Protein AF-A0A382NY99-F1 (afdb_monomer)

Solvent-accessible surface area (backbone atoms only — not comparable to full-atom values): 19964 Å² total; per-residue (Å²): 134,83,83,79,79,71,53,73,66,56,54,52,51,55,52,49,55,52,48,51,54,51,51,52,54,51,52,53,53,51,33,71,60,19,64,66,51,54,59,54,48,52,49,52,45,58,54,70,71,68,61,55,71,66,63,51,52,52,53,53,59,48,45,68,47,74,66,91,56,63,73,42,35,37,38,34,52,54,68,91,54,55,55,57,63,71,72,46,62,58,86,28,34,32,37,40,24,60,48,69,68,55,48,50,50,26,61,81,70,71,43,48,54,38,43,52,68,51,46,54,50,44,49,48,40,28,73,78,68,67,52,49,68,68,48,50,54,51,43,53,52,50,36,56,62,65,65,63,38,88,59,59,30,41,38,37,24,61,47,58,79,48,50,58,41,37,47,52,52,61,42,26,64,80,44,60,93,32,34,39,37,33,20,35,64,82,60,72,91,66,100,65,99,73,64,81,27,61,89,37,67,26,27,36,25,56,34,68,69,54,45,61,53,44,50,78,76,34,95,59,52,88,38,54,40,74,66,42,67,80,65,92,62,64,78,62,50,99,79,71,86,68,45,34,36,40,38,44,56,61,76,87,57,46,89,65,38,70,63,54,51,51,56,54,47,52,55,51,47,54,52,50,52,52,32,54,78,70,68,50,65,61,33,37,30,71,41,87,88,52,74,85,52,86,78,58,77,82,49,97,34,76,51,82,67,59,66,69,61,71,65,32,48,53,57,36,38,38,37,29,36,76,27,43,65,53,54,52,34,43,77,70,70,26,50,66,48,75,59,82,56,75,74,81,64,75,80,83,126

Nearest PDB structures (foldseek):
  8csd-assembly2_B-2  TM=3.951E-01  e=1.498E-03  Raoultella terrigena
  8csf-assembly1_A-2  TM=3.502E-01  e=1.248E-03  Raoultella terrigena
  3hj3-assembly1_B  TM=2.506E-01  e=1.277E+00  Cryptosporidium hominis
  2oip-assembly3_E-2  TM=2.519E-01  e=1.731E+00  Cryptosporidium hominis
  3dl5-assembly2_A  TM=2.635E-01  e=3.378E+00  Cryptosporidium hominis

Sequence (349 aa):
MKEVHMSEEAIYLKLFNRMLKENKQITELQMKAWPKRRQTWEEVYKLAFKENLIKRLVKYSLSKKNWSNGNKKFFVLGLRYKEILTSLPKAETLLITNSVREVLFCIFRGYNWIYIAHAEAILLKFFFEADTNQLFSLFKRIIRLLNKSNRKKFILSTWDFEALPTLFRWASKLNKEINHTVNLQHGVMIKKDTHEGIVSDFALLYSSSQVNFAKKIFDKPDNLIEFGPPWNIPAVEDKASCEVILVSDGIPGGPGYNEWRLKNLDILIDTSRLLEELKIDYSYRPHSFHILEGEYKNFKRINTQPVKQVLSGNPKVFIGFCSTLLLDAYCCGHTVIQINHEMQKQKKD

Organism: NCBI:txid408172

Mean predicted aligned error: 8.06 Å

Foldseek 3Di:
DDPDDDPPVRVLVVLLVVLLVVLVVVVVQVCVQFVCVVVVLVVVLVVLPPDDPVVVVVLVVLQPDDDDQQQAAEEEEEPPPVLVVVVDDQVNYEYEYADPVVVVVCVVVVHHYHYDYCLQSLSSCCVPPVDCPVVSVVLVVLLCSQPSYQAAHEYEDQACNGRVNSSNLSSCVVPVVRYFYEHEHDFDDDDDPDDGPLSGNAYEDADPVVLVVCCVPHPCSVRYHDDHHSDDAPAADADDAAEEEEEEDADDGGVCRVVVRVVQLVVSLVVQVVCVVVVGHYEYEYDPVCVPPPSCPSHPHHDPDPLSVVLYYHAYEYEGARIRSLVNNVSSPHHYHHDDDVVVVPPPD

Structure (mmCIF, N/CA/C/O backbone):
data_AF-A0A382NY99-F1
#
_entry.id   AF-A0A382NY99-F1
#
loop_
_atom_site.group_PDB
_atom_site.id
_atom_site.type_symbol
_atom_site.label_atom_id
_atom_site.label_alt_id
_atom_site.label_comp_id
_atom_site.label_asym_id
_atom_site.label_entity_id
_atom_site.label_seq_id
_atom_site.pdbx_PDB_ins_code
_atom_site.Cartn_x
_atom_site.Cartn_y
_atom_site.Cartn_z
_atom_site.occupancy
_atom_site.B_iso_or_equiv
_atom_site.auth_seq_id
_atom_site.auth_comp_id
_atom_site.auth_asym_id
_atom_site.auth_atom_id
_atom_site.pdbx_PDB_model_num
ATOM 1 N N . MET A 1 1 ? 4.193 14.801 -45.434 1.00 39.62 1 MET A N 1
ATOM 2 C CA . MET A 1 1 ? 4.825 14.903 -44.098 1.00 39.62 1 MET A CA 1
ATOM 3 C C . MET A 1 1 ? 5.641 13.643 -43.863 1.00 39.62 1 MET A C 1
ATOM 5 O O . MET A 1 1 ? 5.060 12.572 -43.919 1.00 39.62 1 MET A O 1
ATOM 9 N N . LYS A 1 2 ? 6.963 13.742 -43.672 1.00 37.47 2 LYS A N 1
ATOM 10 C CA . LYS A 1 2 ? 7.779 12.593 -43.244 1.00 37.47 2 LYS A CA 1
ATOM 11 C C . LYS A 1 2 ? 7.559 12.388 -41.745 1.00 37.47 2 LYS A C 1
ATOM 13 O O . LYS A 1 2 ? 7.782 13.322 -40.978 1.00 37.47 2 LYS A O 1
ATOM 18 N N . GLU A 1 3 ? 7.112 11.203 -41.339 1.00 43.78 3 GLU A N 1
ATOM 19 C CA . GLU A 1 3 ? 7.118 10.808 -39.931 1.00 43.78 3 GLU A CA 1
ATOM 20 C C . GLU A 1 3 ? 8.568 10.778 -39.441 1.00 43.78 3 GLU A C 1
ATOM 22 O O . GLU A 1 3 ? 9.396 9.999 -39.911 1.00 43.78 3 GLU A O 1
ATOM 27 N N . VAL A 1 4 ? 8.908 11.680 -38.521 1.00 48.84 4 VAL A N 1
ATOM 28 C CA . VAL A 1 4 ? 10.207 11.658 -37.852 1.00 48.84 4 VAL A CA 1
ATOM 29 C C . VAL A 1 4 ? 10.123 10.610 -36.748 1.00 48.84 4 VAL A C 1
ATOM 31 O O . VAL A 1 4 ? 9.612 10.879 -35.659 1.00 48.84 4 VAL A O 1
ATOM 34 N N . HIS A 1 5 ? 10.605 9.399 -37.025 1.00 60.19 5 HIS A N 1
ATOM 35 C CA . HIS A 1 5 ? 10.768 8.378 -35.995 1.00 60.19 5 HIS A CA 1
ATOM 36 C C . HIS A 1 5 ? 11.877 8.808 -35.028 1.00 60.19 5 HIS A C 1
ATOM 38 O O . HIS A 1 5 ? 13.051 8.881 -35.387 1.00 60.19 5 HIS A O 1
ATOM 44 N N . MET A 1 6 ? 11.503 9.121 -33.786 1.00 68.19 6 MET A N 1
ATOM 45 C CA . MET A 1 6 ? 12.473 9.318 -32.709 1.00 68.19 6 MET A CA 1
ATOM 46 C C . MET A 1 6 ? 13.187 7.996 -32.411 1.00 68.19 6 MET A C 1
ATOM 48 O O . MET A 1 6 ? 12.556 6.939 -32.421 1.00 68.19 6 MET A O 1
ATOM 52 N N . SER A 1 7 ? 14.479 8.057 -32.079 1.00 83.38 7 SER A N 1
ATOM 53 C CA . SER A 1 7 ? 15.191 6.884 -31.567 1.00 83.38 7 SER A CA 1
ATOM 54 C C . SER A 1 7 ? 14.552 6.388 -30.263 1.00 83.38 7 SER A C 1
ATOM 56 O O . SER A 1 7 ? 13.968 7.163 -29.499 1.00 83.38 7 SER A O 1
ATOM 58 N N . GLU A 1 8 ? 14.685 5.091 -29.984 1.00 83.50 8 GLU A N 1
ATOM 59 C CA . GLU A 1 8 ? 14.164 4.465 -28.762 1.00 83.50 8 GLU A CA 1
ATOM 60 C C . GLU A 1 8 ? 14.644 5.203 -27.497 1.00 83.50 8 GLU A C 1
ATOM 62 O O . GLU A 1 8 ? 13.861 5.507 -26.595 1.00 83.50 8 GLU A O 1
ATOM 67 N N . GLU A 1 9 ? 15.919 5.598 -27.469 1.00 86.75 9 GLU A N 1
ATOM 68 C CA . GLU A 1 9 ? 16.496 6.343 -26.351 1.00 86.75 9 GLU A CA 1
ATOM 69 C C . GLU A 1 9 ? 15.908 7.757 -26.207 1.00 86.75 9 GLU A C 1
ATOM 71 O O . GLU A 1 9 ? 15.668 8.206 -25.083 1.00 86.75 9 GLU A O 1
ATOM 76 N N . ALA A 1 10 ? 15.575 8.434 -27.312 1.00 89.38 10 ALA A N 1
ATOM 77 C CA . ALA A 1 10 ? 14.904 9.733 -27.272 1.00 89.38 10 ALA A CA 1
ATOM 78 C C . ALA A 1 10 ? 13.467 9.630 -26.728 1.00 89.38 10 ALA A C 1
ATOM 80 O O . ALA A 1 10 ? 13.029 10.496 -25.962 1.00 89.38 10 ALA A O 1
ATOM 81 N N . ILE A 1 11 ? 12.740 8.550 -27.049 1.00 90.19 11 ILE A N 1
ATOM 82 C CA . ILE A 1 11 ? 11.415 8.272 -26.469 1.00 90.19 11 ILE A CA 1
ATOM 83 C C . ILE A 1 11 ? 11.539 8.074 -24.951 1.00 90.19 11 ILE A C 1
ATOM 85 O O . ILE A 1 11 ? 10.768 8.661 -24.181 1.00 90.19 11 ILE A O 1
ATOM 89 N N . TYR A 1 12 ? 12.524 7.286 -24.511 1.00 93.19 12 TYR A N 1
ATOM 90 C CA . TYR A 1 12 ? 12.752 7.011 -23.090 1.00 93.19 12 TYR A CA 1
ATOM 91 C C . TYR A 1 12 ? 13.101 8.279 -22.322 1.00 93.19 12 TYR A C 1
ATOM 93 O O . TYR A 1 12 ? 12.511 8.536 -21.272 1.00 93.19 12 TYR A O 1
ATOM 101 N N . LEU A 1 13 ? 13.990 9.108 -22.869 1.00 93.44 13 LEU A N 1
ATOM 102 C CA . LEU A 1 13 ? 14.378 10.377 -22.264 1.00 93.44 13 LEU A CA 1
ATOM 103 C C . LEU A 1 13 ? 13.194 11.352 -22.170 1.00 93.44 13 LEU A C 1
ATOM 105 O O . LEU A 1 13 ? 12.985 11.981 -21.132 1.00 93.44 13 LEU A O 1
ATOM 109 N N . LYS A 1 14 ? 12.357 11.438 -23.212 1.00 94.12 14 LYS A N 1
ATOM 110 C CA . LYS A 1 14 ? 11.153 12.287 -23.209 1.00 94.12 14 LYS A CA 1
ATOM 111 C C . LYS A 1 14 ? 10.167 11.885 -22.110 1.00 94.12 14 LYS A C 1
ATOM 113 O O . LYS A 1 14 ? 9.630 12.756 -21.423 1.00 94.12 14 LYS A O 1
ATOM 118 N N . LEU A 1 15 ? 9.910 10.586 -21.936 1.00 94.38 15 LEU A N 1
ATOM 119 C CA . LEU A 1 15 ? 9.041 10.091 -20.861 1.00 94.38 15 LEU A CA 1
ATOM 120 C C . LEU A 1 15 ? 9.660 10.313 -19.483 1.00 94.38 15 LEU A C 1
ATOM 122 O O . LEU A 1 15 ? 8.968 10.765 -18.573 1.00 94.38 15 LEU A O 1
ATOM 126 N N . PHE A 1 16 ? 10.958 10.051 -19.354 1.00 94.44 16 PHE A N 1
ATOM 127 C CA . PHE A 1 16 ? 11.699 10.257 -18.120 1.00 94.44 16 PHE A CA 1
ATOM 128 C C . PHE A 1 16 ? 11.641 11.716 -17.649 1.00 94.44 16 PHE A C 1
ATOM 130 O O . PHE A 1 16 ? 11.294 11.981 -16.503 1.00 94.44 16 PHE A O 1
ATOM 137 N N . ASN A 1 17 ? 11.854 12.682 -18.544 1.00 94.06 17 ASN A N 1
ATOM 138 C CA . ASN A 1 17 ? 11.780 14.105 -18.199 1.00 94.06 17 ASN A CA 1
ATOM 139 C C . ASN A 1 17 ? 10.374 14.535 -17.750 1.00 94.06 17 ASN A C 1
ATOM 141 O O . ASN A 1 17 ? 10.229 15.344 -16.832 1.00 94.06 17 ASN A O 1
ATOM 145 N N . ARG A 1 18 ? 9.317 13.973 -18.354 1.00 94.69 18 ARG A N 1
ATOM 146 C CA . ARG A 1 18 ? 7.934 14.221 -17.908 1.00 94.69 18 ARG A CA 1
ATOM 147 C C . ARG A 1 18 ? 7.671 13.638 -16.520 1.00 94.69 18 ARG A C 1
ATOM 149 O O . ARG A 1 18 ? 7.044 14.306 -15.704 1.00 94.69 18 ARG A O 1
ATOM 156 N N . MET A 1 19 ? 8.187 12.440 -16.247 1.00 94.06 19 MET A N 1
ATOM 157 C CA . MET A 1 19 ? 8.131 11.831 -14.919 1.00 94.06 19 MET A CA 1
ATOM 158 C C . MET A 1 19 ? 8.821 12.706 -13.868 1.00 94.06 19 MET A C 1
ATOM 160 O O . MET A 1 19 ? 8.247 12.934 -12.808 1.00 94.06 19 MET A O 1
ATOM 164 N N . LEU A 1 20 ? 10.018 13.231 -14.154 1.00 91.62 20 LEU A N 1
ATOM 165 C CA . LEU A 1 20 ? 10.732 14.116 -13.226 1.00 91.62 20 LEU A CA 1
ATOM 166 C C . LEU A 1 20 ? 9.935 15.386 -12.909 1.00 91.62 20 LEU A C 1
ATOM 168 O O . LEU A 1 20 ? 9.875 15.792 -11.750 1.00 91.62 20 LEU A O 1
ATOM 172 N N . LYS A 1 21 ? 9.290 15.989 -13.918 1.00 91.56 21 LYS A N 1
ATOM 173 C CA . LYS A 1 21 ? 8.428 17.164 -13.723 1.00 91.56 21 LYS A CA 1
ATOM 174 C C . LYS A 1 21 ? 7.246 16.850 -12.802 1.00 91.56 21 LYS A C 1
ATOM 176 O O . LYS A 1 21 ? 6.981 17.623 -11.889 1.00 91.56 21 LYS A O 1
ATOM 181 N N . GLU A 1 22 ? 6.573 15.722 -13.028 1.00 90.44 22 GLU A N 1
ATOM 182 C CA . GLU A 1 22 ? 5.441 15.284 -12.201 1.00 90.44 22 GLU A CA 1
ATOM 183 C C . GLU A 1 22 ? 5.879 15.016 -10.753 1.00 90.44 22 GLU A C 1
ATOM 185 O O . GLU A 1 22 ? 5.292 15.557 -9.819 1.00 90.44 22 GLU A O 1
ATOM 190 N N . ASN A 1 23 ? 6.973 14.265 -10.568 1.00 87.69 23 ASN A N 1
ATOM 191 C CA . ASN A 1 23 ? 7.548 14.003 -9.249 1.00 87.69 23 ASN A CA 1
ATOM 192 C C . ASN A 1 23 ? 7.876 15.300 -8.516 1.00 87.69 23 ASN A C 1
ATOM 194 O O . ASN A 1 23 ? 7.549 15.435 -7.341 1.00 87.69 23 ASN A O 1
ATOM 198 N N . LYS A 1 24 ? 8.497 16.269 -9.201 1.00 86.50 24 LYS A N 1
ATOM 199 C CA . LYS A 1 24 ? 8.838 17.558 -8.597 1.00 86.50 24 LYS A CA 1
ATOM 200 C C . LYS A 1 24 ? 7.599 18.283 -8.072 1.00 86.50 24 LYS A C 1
ATOM 202 O O . LYS A 1 24 ? 7.590 18.696 -6.918 1.00 86.50 24 LYS A O 1
ATOM 207 N N . GLN A 1 25 ? 6.547 18.362 -8.885 1.00 87.50 25 GLN A N 1
ATOM 208 C CA . GLN A 1 25 ? 5.285 19.002 -8.507 1.00 87.50 25 GLN A CA 1
ATOM 209 C C . GLN A 1 25 ? 4.621 18.311 -7.309 1.00 87.50 25 GLN A C 1
ATOM 211 O O . GLN A 1 25 ? 4.213 18.977 -6.361 1.00 87.50 25 GLN A O 1
ATOM 216 N N . ILE A 1 26 ? 4.546 16.977 -7.320 1.00 83.19 26 ILE A N 1
ATOM 217 C CA . ILE A 1 26 ? 3.938 16.206 -6.226 1.00 83.19 26 ILE A CA 1
ATOM 218 C C . ILE A 1 26 ? 4.736 16.372 -4.932 1.00 83.19 26 ILE A C 1
ATOM 220 O O . ILE A 1 26 ? 4.151 16.627 -3.880 1.00 83.19 26 ILE A O 1
ATOM 224 N N . THR A 1 27 ? 6.063 16.272 -4.997 1.00 80.06 27 THR A N 1
ATOM 225 C CA . THR A 1 27 ? 6.932 16.470 -3.833 1.00 80.06 27 THR A CA 1
ATOM 226 C C . THR A 1 27 ? 6.770 17.870 -3.246 1.00 80.06 27 THR A C 1
ATOM 228 O O . THR A 1 27 ? 6.647 18.010 -2.032 1.00 80.06 27 THR A O 1
ATOM 231 N N . GLU A 1 28 ? 6.714 18.910 -4.081 1.00 82.94 28 GLU A N 1
ATOM 232 C CA . GLU A 1 28 ? 6.488 20.287 -3.626 1.00 82.94 28 GLU A CA 1
ATOM 233 C C . GLU A 1 28 ? 5.129 20.443 -2.925 1.00 82.94 28 GLU A C 1
ATOM 235 O O . GLU A 1 28 ? 5.059 21.054 -1.857 1.00 82.94 28 GLU A O 1
ATOM 240 N N . LEU A 1 29 ? 4.060 19.849 -3.467 1.00 80.56 29 LEU A N 1
ATOM 241 C CA . LEU A 1 29 ? 2.739 19.828 -2.823 1.00 80.56 29 LEU A CA 1
ATOM 242 C C . LEU A 1 29 ? 2.779 19.106 -1.469 1.00 80.56 29 LEU A C 1
ATOM 244 O O . LEU A 1 29 ? 2.261 19.613 -0.474 1.00 80.56 29 LEU A O 1
ATOM 248 N N . GLN A 1 30 ? 3.448 17.954 -1.403 1.00 75.88 30 GLN A N 1
ATOM 249 C CA . GLN A 1 30 ? 3.603 17.194 -0.163 1.00 75.88 30 GLN A CA 1
ATOM 250 C C . GLN A 1 30 ? 4.415 17.955 0.894 1.00 75.88 30 GLN A C 1
ATOM 252 O O . GLN A 1 30 ? 4.079 17.887 2.076 1.00 75.88 30 GLN A O 1
ATOM 257 N N . MET A 1 31 ? 5.459 18.685 0.493 1.00 74.75 31 MET A N 1
ATOM 258 C CA . MET A 1 31 ? 6.254 19.524 1.396 1.00 74.75 31 MET A CA 1
ATOM 259 C C . MET A 1 31 ? 5.464 20.731 1.907 1.00 74.75 31 MET A C 1
ATOM 261 O O . MET A 1 31 ? 5.593 21.080 3.077 1.00 74.75 31 MET A O 1
ATOM 265 N N . LYS A 1 32 ? 4.614 21.342 1.072 1.00 75.06 32 LYS A N 1
ATOM 266 C CA . LYS A 1 32 ? 3.703 22.412 1.512 1.00 75.06 32 LYS A CA 1
ATOM 267 C C . LYS A 1 32 ? 2.688 21.902 2.535 1.00 75.06 32 LYS A C 1
ATOM 269 O O . LYS A 1 32 ? 2.467 22.554 3.551 1.00 75.06 32 LYS A O 1
ATOM 274 N N . ALA A 1 33 ? 2.104 20.729 2.289 1.00 67.94 33 ALA A N 1
ATOM 275 C CA . ALA A 1 33 ? 1.131 20.120 3.194 1.00 67.94 33 ALA A CA 1
ATOM 276 C C . ALA A 1 33 ? 1.759 19.640 4.515 1.00 67.94 33 ALA A C 1
ATOM 278 O O . ALA A 1 33 ? 1.088 19.632 5.546 1.00 67.94 33 ALA A O 1
ATOM 279 N N . TRP A 1 34 ? 3.042 19.259 4.492 1.00 69.75 34 TRP A N 1
ATOM 280 C CA . TRP A 1 34 ? 3.777 18.773 5.657 1.00 69.75 34 TRP A CA 1
ATOM 281 C C . TRP A 1 34 ? 5.204 19.354 5.699 1.00 69.75 34 TRP A C 1
ATOM 283 O O . TRP A 1 34 ? 6.155 18.698 5.274 1.00 69.75 34 TRP A O 1
ATOM 293 N N . PRO A 1 35 ? 5.403 20.561 6.264 1.00 67.56 35 PRO A N 1
ATOM 294 C CA . PRO A 1 35 ? 6.702 21.246 6.238 1.00 67.56 35 PRO A CA 1
ATOM 295 C C . PRO A 1 35 ? 7.854 20.459 6.885 1.00 67.56 35 PRO A C 1
ATOM 297 O O . PRO A 1 35 ? 8.982 20.479 6.393 1.00 67.56 35 PRO A O 1
ATOM 300 N N . LYS A 1 36 ? 7.569 19.690 7.947 1.00 68.38 36 LYS A N 1
ATOM 301 C CA . LYS A 1 36 ? 8.561 18.818 8.610 1.00 68.38 36 LYS A CA 1
ATOM 302 C C . LYS A 1 36 ? 9.035 17.657 7.722 1.00 68.38 36 LYS A C 1
ATOM 304 O O . LYS A 1 36 ? 10.112 17.116 7.957 1.00 68.38 36 LYS A O 1
ATOM 309 N N . ARG A 1 37 ? 8.289 17.310 6.666 1.00 68.31 37 ARG A N 1
ATOM 310 C CA . ARG A 1 37 ? 8.617 16.214 5.741 1.00 68.31 37 ARG A CA 1
ATOM 311 C C . ARG A 1 37 ? 9.965 16.408 5.058 1.00 68.31 37 ARG A C 1
ATOM 313 O O . ARG A 1 37 ? 10.667 15.427 4.842 1.00 68.31 37 ARG A O 1
ATOM 320 N N . ARG A 1 38 ? 10.359 17.652 4.757 1.00 69.88 38 ARG A N 1
ATOM 321 C CA . ARG A 1 38 ? 11.669 17.939 4.152 1.00 69.88 38 ARG A CA 1
ATOM 322 C C . ARG A 1 38 ? 12.822 17.529 5.067 1.00 69.88 38 ARG A C 1
ATOM 324 O O . ARG A 1 38 ? 13.736 16.861 4.602 1.00 69.88 38 ARG A O 1
ATOM 331 N N . GLN A 1 39 ? 12.752 17.876 6.353 1.00 69.69 39 GLN A N 1
ATOM 332 C CA . GLN A 1 39 ? 13.771 17.491 7.336 1.00 69.69 39 GLN A CA 1
ATOM 333 C C . GLN A 1 39 ? 13.854 15.966 7.4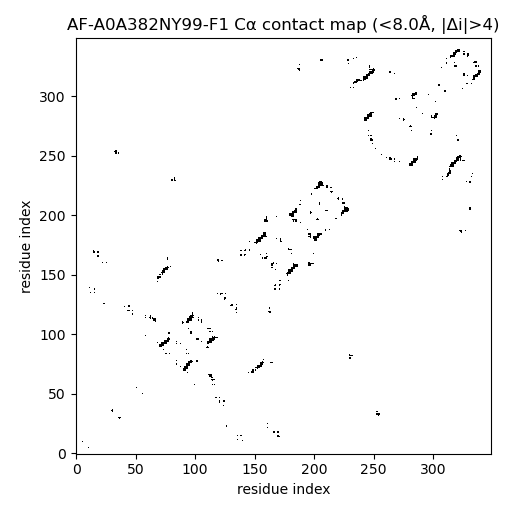56 1.00 69.69 39 GLN A C 1
ATOM 335 O O . GLN A 1 39 ? 14.936 15.398 7.339 1.00 69.69 39 GLN A O 1
ATOM 340 N N . THR A 1 40 ? 12.704 15.291 7.555 1.00 75.12 40 THR A N 1
ATOM 341 C CA . THR A 1 40 ? 12.646 13.823 7.573 1.00 75.12 40 THR A CA 1
ATOM 342 C C . THR A 1 40 ? 13.255 13.209 6.309 1.00 75.12 40 THR A C 1
ATOM 344 O O . THR A 1 40 ? 13.969 12.216 6.383 1.00 75.12 40 THR A O 1
ATOM 347 N N . TRP A 1 41 ? 13.013 13.792 5.134 1.00 75.94 41 TRP A N 1
ATOM 348 C CA . TRP A 1 41 ? 13.581 13.305 3.875 1.00 75.94 41 TRP A CA 1
ATOM 349 C C . TRP A 1 41 ? 15.086 13.535 3.775 1.00 75.94 41 TRP A C 1
ATOM 351 O O . TRP A 1 41 ? 15.791 12.658 3.287 1.00 75.94 41 TRP A O 1
ATOM 361 N N . GLU A 1 42 ? 15.593 14.667 4.260 1.00 78.00 42 GLU A N 1
ATOM 362 C CA . GLU A 1 42 ? 17.033 14.928 4.344 1.00 78.00 42 GLU A CA 1
ATOM 363 C C . GLU A 1 42 ? 17.723 13.954 5.311 1.00 78.00 42 GLU A C 1
ATOM 365 O O . GLU A 1 42 ? 18.818 13.468 5.026 1.00 78.00 42 GLU A O 1
ATOM 370 N N . GLU A 1 43 ? 17.087 13.613 6.433 1.00 78.19 43 GLU A N 1
ATOM 371 C CA . GLU A 1 43 ? 17.576 12.589 7.362 1.00 78.19 43 GLU A CA 1
ATOM 372 C C . GLU A 1 43 ? 17.577 11.198 6.726 1.00 78.19 43 GLU A C 1
ATOM 374 O O . GLU A 1 43 ? 18.601 10.512 6.749 1.00 78.19 43 GLU A O 1
ATOM 379 N N . VAL A 1 44 ? 16.465 10.799 6.098 1.00 76.88 44 VAL A N 1
ATOM 380 C CA . VAL A 1 44 ? 16.354 9.531 5.362 1.00 76.88 44 VAL A CA 1
ATOM 381 C C . VAL A 1 44 ? 17.401 9.461 4.253 1.00 76.88 44 VAL A C 1
ATOM 383 O O . VAL A 1 44 ? 18.061 8.432 4.109 1.00 76.88 44 VAL A O 1
ATOM 386 N N . TYR A 1 45 ? 17.609 10.553 3.515 1.00 78.88 45 TYR A N 1
ATOM 387 C CA . TYR A 1 45 ? 18.648 10.676 2.497 1.00 78.88 45 TYR A CA 1
ATOM 388 C C . TYR A 1 45 ? 20.036 10.448 3.103 1.00 78.88 45 TYR A C 1
ATOM 390 O O . TYR A 1 45 ? 20.738 9.520 2.706 1.00 78.88 45 TYR A O 1
ATOM 398 N N . LYS A 1 46 ? 20.408 11.210 4.140 1.00 79.69 46 LYS A N 1
ATOM 399 C CA . LYS A 1 46 ? 21.704 11.069 4.828 1.00 79.69 46 LYS A CA 1
ATOM 400 C C . LYS A 1 46 ? 21.923 9.651 5.362 1.00 79.69 46 LYS A C 1
ATOM 402 O O . LYS A 1 46 ? 23.037 9.137 5.291 1.00 79.69 46 LYS A O 1
ATOM 407 N N . LEU A 1 47 ? 20.883 9.006 5.888 1.00 76.69 47 LEU A N 1
ATOM 408 C CA . LEU A 1 47 ? 20.952 7.638 6.406 1.00 76.69 47 LEU A CA 1
ATOM 409 C C . LEU A 1 47 ? 21.073 6.591 5.293 1.00 76.69 47 LEU A C 1
ATOM 411 O O . LEU A 1 47 ? 21.833 5.636 5.448 1.00 76.69 47 LEU A O 1
ATOM 415 N N . ALA A 1 48 ? 20.387 6.778 4.163 1.00 71.62 48 ALA A N 1
ATOM 416 C CA . ALA A 1 48 ? 20.386 5.832 3.048 1.00 71.62 48 ALA A CA 1
ATOM 417 C C . ALA A 1 48 ? 21.779 5.623 2.431 1.00 71.62 48 ALA A C 1
ATOM 419 O O . ALA A 1 48 ? 22.055 4.544 1.906 1.00 71.62 48 ALA A O 1
ATOM 420 N N . PHE A 1 49 ? 22.671 6.616 2.527 1.00 70.44 49 PHE A N 1
ATOM 421 C CA . PHE A 1 49 ? 24.044 6.523 2.015 1.00 70.44 49 PHE A CA 1
ATOM 422 C C . PHE A 1 49 ? 25.092 6.194 3.093 1.00 70.44 49 PHE A C 1
ATOM 424 O O . PHE A 1 49 ? 26.213 5.808 2.747 1.00 70.44 49 PHE A O 1
ATOM 431 N N . LYS A 1 50 ? 24.729 6.207 4.386 1.00 73.56 50 LYS A N 1
ATOM 432 C CA . LYS A 1 50 ? 25.583 5.803 5.527 1.00 73.56 50 LYS A CA 1
ATOM 433 C C . LYS A 1 50 ? 25.664 4.280 5.741 1.00 73.56 50 LYS A C 1
ATOM 435 O O . LYS A 1 50 ? 25.879 3.796 6.850 1.00 73.56 50 LYS A O 1
ATOM 440 N N . GLU A 1 51 ? 25.488 3.488 4.688 1.00 70.69 51 GLU A N 1
ATOM 441 C CA . GLU A 1 51 ? 25.524 2.028 4.794 1.00 70.69 51 GLU A CA 1
ATOM 442 C C . GLU A 1 51 ? 26.944 1.471 4.851 1.00 70.69 51 GLU A C 1
ATOM 444 O O . GLU A 1 51 ? 27.798 1.839 4.043 1.00 70.69 51 GLU A O 1
ATOM 449 N N . ASN A 1 52 ? 27.169 0.520 5.762 1.00 78.69 52 ASN A N 1
ATOM 450 C CA . ASN A 1 52 ? 28.417 -0.233 5.815 1.00 78.69 52 ASN A CA 1
ATOM 451 C C . ASN A 1 52 ? 28.606 -1.109 4.560 1.00 78.69 52 ASN A C 1
ATOM 453 O O . ASN A 1 52 ? 27.654 -1.447 3.847 1.00 78.69 52 ASN A O 1
ATOM 457 N N . LEU A 1 53 ? 29.859 -1.491 4.298 1.00 79.12 53 LEU A N 1
ATOM 458 C CA . LEU A 1 53 ? 30.249 -2.246 3.106 1.00 79.12 53 LEU A CA 1
ATOM 459 C C . LEU A 1 53 ? 29.451 -3.552 2.945 1.00 79.12 53 LEU A C 1
ATOM 461 O O . LEU A 1 53 ? 29.008 -3.869 1.844 1.00 79.12 53 LEU A O 1
ATOM 465 N N . ILE A 1 54 ? 29.200 -4.267 4.046 1.00 82.12 54 ILE A N 1
ATOM 466 C CA . ILE A 1 54 ? 28.471 -5.544 4.047 1.00 82.12 54 ILE A CA 1
ATOM 467 C C . ILE A 1 54 ? 27.043 -5.358 3.523 1.00 82.12 54 ILE A C 1
ATOM 469 O O . ILE A 1 54 ? 26.621 -6.076 2.616 1.00 82.12 54 ILE A O 1
ATOM 473 N N . LYS A 1 55 ? 26.300 -4.366 4.033 1.00 80.94 55 LYS A N 1
ATOM 474 C CA . LYS A 1 55 ? 24.933 -4.078 3.568 1.00 80.94 55 LYS A CA 1
ATOM 475 C C . LYS A 1 55 ? 24.913 -3.737 2.078 1.00 80.94 55 LYS A C 1
ATOM 477 O O . LYS A 1 55 ? 24.068 -4.262 1.352 1.00 80.94 55 LYS A O 1
ATOM 482 N N . ARG A 1 56 ? 25.873 -2.935 1.605 1.00 79.38 56 ARG A N 1
ATOM 483 C CA . ARG A 1 56 ? 26.008 -2.594 0.178 1.00 79.38 56 ARG A CA 1
ATOM 484 C C . ARG A 1 56 ? 26.266 -3.834 -0.683 1.00 79.38 56 ARG A C 1
ATOM 486 O O . ARG A 1 56 ? 25.594 -4.013 -1.697 1.00 79.38 56 ARG A O 1
ATOM 493 N N . LEU A 1 57 ? 27.174 -4.716 -0.262 1.00 83.31 57 LEU A N 1
ATOM 494 C CA . LEU A 1 57 ? 27.497 -5.956 -0.977 1.00 83.31 57 LEU A CA 1
ATOM 495 C C . LEU A 1 57 ? 26.307 -6.918 -1.048 1.00 83.31 57 LEU A C 1
ATOM 497 O O . LEU A 1 57 ? 26.033 -7.472 -2.116 1.00 83.31 57 LEU A O 1
ATOM 501 N N . VAL A 1 58 ? 25.558 -7.076 0.049 1.00 86.00 58 VAL A N 1
ATOM 502 C CA . VAL A 1 58 ? 24.328 -7.885 0.067 1.00 86.00 58 VAL A CA 1
ATOM 503 C C . VAL A 1 58 ? 23.331 -7.326 -0.942 1.00 86.00 58 VAL A C 1
ATOM 505 O O . VAL A 1 58 ? 22.875 -8.046 -1.828 1.00 86.00 58 VAL A O 1
ATOM 508 N N . LYS A 1 59 ? 23.036 -6.026 -0.874 1.00 83.50 59 LYS A N 1
ATOM 509 C CA . LYS A 1 59 ? 22.077 -5.376 -1.777 1.00 83.50 59 LYS A CA 1
ATOM 510 C C . LYS A 1 59 ? 22.482 -5.480 -3.241 1.00 83.50 59 LYS A C 1
ATOM 512 O O . LYS A 1 59 ? 21.644 -5.795 -4.085 1.00 83.50 59 LYS A O 1
ATOM 517 N N . TYR A 1 60 ? 23.760 -5.265 -3.534 1.00 82.94 60 TYR A N 1
ATOM 518 C CA . TYR A 1 60 ? 24.309 -5.427 -4.873 1.00 82.94 60 TYR A CA 1
ATOM 519 C C . TYR A 1 60 ? 24.126 -6.862 -5.381 1.00 82.94 60 TYR A C 1
ATOM 521 O O . TYR A 1 60 ? 23.600 -7.062 -6.476 1.00 82.94 60 TYR A O 1
ATOM 529 N N . SER A 1 61 ? 24.454 -7.860 -4.560 1.00 85.31 61 SER A N 1
ATOM 530 C CA . SER A 1 61 ? 24.303 -9.279 -4.907 1.00 85.31 61 SER A CA 1
ATOM 531 C C . SER A 1 61 ? 22.844 -9.651 -5.177 1.00 85.31 61 SER A C 1
ATOM 533 O O . SER A 1 61 ? 22.542 -10.276 -6.193 1.00 85.31 61 SER A O 1
ATOM 535 N N . LEU A 1 62 ? 21.915 -9.193 -4.331 1.00 87.38 62 LEU A N 1
ATOM 536 C CA . LEU A 1 62 ? 20.480 -9.402 -4.539 1.00 87.38 62 LEU A CA 1
ATOM 537 C C . LEU A 1 62 ? 19.991 -8.737 -5.834 1.00 87.38 62 LEU A C 1
ATOM 539 O O . LEU A 1 62 ? 19.195 -9.323 -6.563 1.00 87.38 62 LEU A O 1
ATOM 543 N N . SER A 1 63 ? 20.500 -7.545 -6.164 1.00 82.38 63 SER A N 1
ATOM 544 C CA . SER A 1 63 ? 20.089 -6.794 -7.359 1.00 82.38 63 SER A CA 1
ATOM 545 C C . SER A 1 63 ? 20.484 -7.459 -8.684 1.00 82.38 63 SER A C 1
ATOM 547 O O . SER A 1 63 ? 19.855 -7.178 -9.710 1.00 82.38 63 SER A O 1
ATOM 549 N N . LYS A 1 64 ? 21.490 -8.350 -8.661 1.00 83.88 64 LYS A N 1
ATOM 550 C CA . LYS A 1 64 ? 21.928 -9.140 -9.822 1.00 83.88 64 LYS A CA 1
ATOM 551 C C . LYS A 1 64 ? 20.980 -10.283 -10.158 1.00 83.88 64 LYS A C 1
ATOM 553 O O . LYS A 1 64 ? 20.972 -10.740 -11.301 1.00 83.88 64 LYS A O 1
ATOM 558 N N . LYS A 1 65 ? 20.181 -10.752 -9.194 1.00 82.19 65 LYS A N 1
ATOM 559 C CA . LYS A 1 65 ? 19.227 -11.827 -9.453 1.00 82.19 65 LYS A CA 1
ATOM 560 C C . LYS A 1 65 ? 18.139 -11.317 -10.396 1.00 82.19 65 LYS A C 1
ATOM 562 O O . LYS A 1 65 ? 17.366 -10.427 -10.053 1.00 82.19 65 LYS A O 1
ATOM 567 N N . ASN A 1 66 ? 18.074 -11.908 -11.583 1.00 74.69 66 ASN A N 1
ATOM 568 C CA . ASN A 1 66 ? 17.027 -11.654 -12.560 1.00 74.69 66 ASN A CA 1
ATOM 569 C C . ASN A 1 66 ? 16.312 -12.971 -12.844 1.00 74.69 66 ASN A C 1
ATOM 571 O O . ASN A 1 66 ? 16.926 -13.930 -13.304 1.00 74.69 66 ASN A O 1
ATOM 575 N N . TRP A 1 67 ? 15.011 -13.013 -12.587 1.00 76.56 67 TRP A N 1
ATOM 576 C CA . TRP A 1 67 ? 14.187 -14.143 -13.001 1.00 76.56 67 TRP A CA 1
ATOM 577 C C . TRP A 1 67 ? 13.710 -13.943 -14.432 1.00 76.56 67 TRP A C 1
ATOM 579 O O . TRP A 1 67 ? 13.506 -12.808 -14.876 1.00 76.56 67 TRP A O 1
ATOM 589 N N . SER A 1 68 ? 13.467 -15.050 -15.134 1.00 76.88 68 SER A N 1
ATOM 590 C CA . SER A 1 68 ? 12.659 -14.989 -16.347 1.00 76.88 68 SER A CA 1
ATOM 591 C C . SER A 1 68 ? 11.284 -14.424 -15.998 1.00 76.88 68 SER A C 1
ATOM 593 O O . SER A 1 68 ? 10.650 -14.834 -15.018 1.00 76.88 68 SER A O 1
ATOM 595 N N . ASN A 1 69 ? 10.840 -13.457 -16.795 1.00 79.25 69 ASN A N 1
ATOM 596 C CA . ASN A 1 69 ? 9.549 -12.810 -16.629 1.00 79.25 69 ASN A CA 1
ATOM 597 C C . ASN A 1 69 ? 8.645 -12.929 -17.867 1.00 79.25 69 ASN A C 1
ATOM 599 O O . ASN A 1 69 ? 7.603 -12.284 -17.905 1.00 79.25 69 ASN A O 1
ATOM 603 N N . GLY A 1 70 ? 9.002 -13.769 -18.848 1.00 79.94 70 GLY A N 1
ATOM 604 C CA . GLY A 1 70 ? 8.236 -13.919 -20.095 1.00 79.94 70 GLY A CA 1
ATOM 605 C C . GLY A 1 70 ? 6.783 -14.363 -19.877 1.00 79.94 70 GLY A C 1
ATOM 606 O O . GLY A 1 70 ? 5.876 -13.894 -20.565 1.00 79.94 70 GLY A O 1
ATOM 607 N N . ASN A 1 71 ? 6.559 -15.187 -18.847 1.00 86.81 71 ASN A N 1
ATOM 608 C CA . ASN A 1 71 ? 5.240 -15.698 -18.460 1.00 86.81 71 ASN A CA 1
ATOM 609 C C . ASN A 1 71 ? 4.578 -14.904 -17.322 1.00 86.81 71 ASN A C 1
ATOM 611 O O . ASN A 1 71 ? 3.537 -15.323 -16.824 1.00 86.81 71 ASN A O 1
ATOM 615 N N . LYS A 1 72 ? 5.176 -13.795 -16.865 1.00 92.81 72 LYS A N 1
ATOM 616 C CA . LYS A 1 72 ? 4.665 -13.052 -15.708 1.00 92.81 72 LYS A CA 1
ATOM 617 C C . LYS A 1 72 ? 3.574 -12.078 -16.131 1.00 92.81 72 LYS A C 1
ATOM 619 O O . LYS A 1 72 ? 3.792 -11.241 -17.005 1.00 92.81 72 LYS A O 1
ATOM 624 N N . LYS A 1 73 ? 2.421 -12.193 -15.479 1.00 95.12 73 LYS A N 1
ATOM 625 C CA . LYS A 1 73 ? 1.236 -11.352 -15.659 1.00 95.12 73 LYS A CA 1
ATOM 626 C C . LYS A 1 73 ? 1.098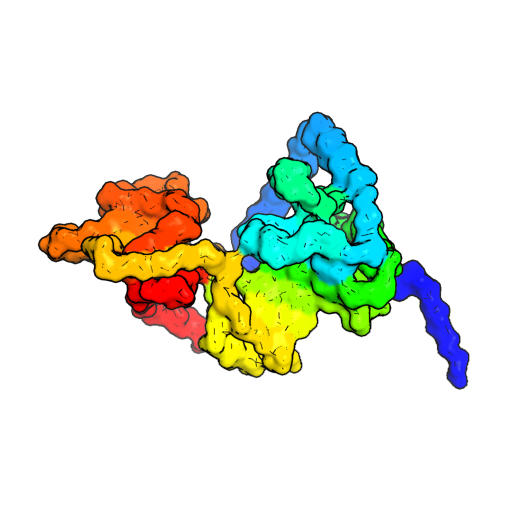 -10.333 -14.532 1.00 95.12 73 LYS A C 1
ATOM 628 O O . LYS A 1 73 ? 0.657 -9.220 -14.785 1.00 95.12 73 LYS A O 1
ATOM 633 N N . PHE A 1 74 ? 1.506 -10.678 -13.313 1.00 95.81 74 PHE A N 1
ATOM 634 C CA . PHE A 1 74 ? 1.335 -9.818 -12.143 1.00 95.81 74 PHE A CA 1
ATOM 635 C C . PHE A 1 74 ? 2.684 -9.332 -11.619 1.00 95.81 74 PHE A C 1
ATOM 637 O O . PHE A 1 74 ? 3.564 -10.132 -11.300 1.00 95.81 74 PHE A O 1
ATOM 644 N N . PHE A 1 75 ? 2.837 -8.017 -11.523 1.00 95.81 75 PHE A N 1
ATOM 645 C CA . PHE A 1 75 ? 4.014 -7.337 -10.996 1.00 95.81 75 PHE A CA 1
ATOM 646 C C . PHE A 1 75 ? 3.592 -6.623 -9.721 1.00 95.81 75 PHE A C 1
ATOM 648 O O . PHE A 1 75 ? 2.983 -5.562 -9.783 1.00 95.81 75 PHE A O 1
ATOM 655 N N . VAL A 1 76 ? 3.873 -7.219 -8.567 1.00 94.94 76 VAL A N 1
ATOM 656 C CA . VAL A 1 76 ? 3.480 -6.649 -7.272 1.00 94.94 76 VAL A CA 1
ATOM 657 C C . VAL A 1 76 ? 4.628 -5.787 -6.757 1.00 94.94 76 VAL A C 1
ATOM 659 O O . VAL A 1 76 ? 5.760 -6.263 -6.683 1.00 94.94 76 VAL A O 1
ATOM 662 N N . LEU A 1 77 ? 4.370 -4.519 -6.446 1.00 93.75 77 LEU A N 1
ATOM 663 C CA . LEU A 1 77 ? 5.377 -3.585 -5.943 1.00 93.75 77 LEU A CA 1
ATOM 664 C C . LEU A 1 77 ? 5.332 -3.559 -4.406 1.00 93.75 77 LEU A C 1
ATOM 666 O O . LEU A 1 77 ? 4.421 -2.979 -3.819 1.00 93.75 77 LEU A O 1
ATOM 670 N N . GLY A 1 78 ? 6.323 -4.186 -3.764 1.00 88.88 78 GLY A N 1
ATOM 671 C CA . GLY A 1 78 ? 6.413 -4.310 -2.303 1.00 88.88 78 GLY A CA 1
ATOM 672 C C . GLY A 1 78 ? 5.420 -5.301 -1.673 1.00 88.88 78 GLY A C 1
ATOM 673 O O . GLY A 1 78 ? 4.586 -5.900 -2.350 1.00 88.88 78 GLY A O 1
ATOM 674 N N . LEU A 1 79 ? 5.521 -5.503 -0.353 1.00 85.19 79 LEU A N 1
ATOM 675 C CA . LEU A 1 79 ? 4.700 -6.454 0.424 1.00 85.19 79 LEU A CA 1
ATOM 676 C C . LEU A 1 79 ? 3.867 -5.809 1.531 1.00 85.19 79 LEU A C 1
ATOM 678 O O . LEU A 1 79 ? 3.708 -6.393 2.605 1.00 85.19 79 LEU A O 1
ATOM 682 N N . ARG A 1 80 ? 3.305 -4.621 1.287 1.00 83.50 80 ARG A N 1
ATOM 683 C CA . ARG A 1 80 ? 2.406 -3.994 2.269 1.00 83.50 80 ARG A CA 1
ATOM 684 C C . ARG A 1 80 ? 1.239 -4.922 2.633 1.00 83.50 80 ARG A C 1
ATOM 686 O O . ARG A 1 80 ? 0.985 -5.142 3.814 1.00 83.50 80 ARG A O 1
ATOM 693 N N . TYR A 1 81 ? 0.606 -5.517 1.622 1.00 80.88 81 TYR A N 1
ATOM 694 C CA . TYR A 1 81 ? -0.460 -6.509 1.772 1.00 80.88 81 TYR A CA 1
ATOM 695 C C . TYR A 1 81 ? -0.014 -7.843 1.180 1.00 80.88 81 TYR A C 1
ATOM 697 O O . TYR A 1 81 ? -0.184 -8.115 -0.010 1.00 80.88 81 TYR A O 1
ATOM 705 N N . LYS A 1 82 ? 0.603 -8.685 2.016 1.00 84.38 82 LYS A N 1
ATOM 706 C CA . LYS A 1 82 ? 1.088 -10.014 1.603 1.00 84.38 82 LYS A CA 1
ATOM 707 C C . LYS A 1 82 ? -0.046 -10.896 1.067 1.00 84.38 82 LYS A C 1
ATOM 709 O O . LYS A 1 82 ? 0.207 -11.719 0.195 1.00 84.38 82 LYS A O 1
ATOM 714 N N . GLU A 1 83 ? -1.265 -10.697 1.563 1.00 81.75 83 GLU A N 1
ATOM 715 C CA . GLU A 1 83 ? -2.484 -11.413 1.193 1.00 81.75 83 GLU A CA 1
ATOM 716 C C . GLU A 1 83 ? -2.767 -11.301 -0.309 1.00 81.75 83 GLU A C 1
ATOM 718 O O . GLU A 1 83 ? -3.119 -12.295 -0.945 1.00 81.75 83 GLU A O 1
ATOM 723 N N . ILE A 1 84 ? -2.507 -10.131 -0.897 1.00 80.31 84 ILE A N 1
ATOM 724 C CA . ILE A 1 84 ? -2.649 -9.887 -2.336 1.00 80.31 84 ILE A CA 1
ATOM 725 C C . ILE A 1 84 ? -1.673 -10.764 -3.108 1.00 80.31 84 ILE A C 1
ATOM 727 O O . ILE A 1 84 ? -2.077 -11.507 -3.998 1.00 80.31 84 ILE A O 1
ATOM 731 N N . LEU A 1 85 ? -0.389 -10.735 -2.729 1.00 83.56 85 LEU A N 1
ATOM 732 C CA . LEU A 1 85 ? 0.622 -11.570 -3.373 1.00 83.56 85 LEU A CA 1
ATOM 733 C C . LEU A 1 85 ? 0.255 -13.055 -3.264 1.00 83.56 85 LEU A C 1
ATOM 735 O O . LEU A 1 85 ? 0.389 -13.788 -4.240 1.00 83.56 85 LEU A O 1
ATOM 739 N N . THR A 1 86 ? -0.203 -13.496 -2.089 1.00 84.50 86 THR A N 1
ATOM 740 C CA . THR A 1 86 ? -0.525 -14.906 -1.846 1.00 84.50 86 THR A CA 1
ATOM 741 C C . THR A 1 86 ? -1.804 -15.388 -2.513 1.00 84.50 86 THR A C 1
ATOM 743 O O . THR A 1 86 ? -1.974 -16.595 -2.642 1.00 84.50 86 THR A O 1
ATOM 746 N N . SER A 1 87 ? -2.670 -14.473 -2.950 1.00 86.81 87 SER A N 1
ATOM 747 C CA . SER A 1 87 ? -3.907 -14.799 -3.669 1.00 86.81 87 SER A CA 1
ATOM 748 C C . SER A 1 87 ? -3.705 -14.893 -5.185 1.00 86.81 87 SER A C 1
ATOM 750 O O . SER A 1 87 ? -4.586 -15.361 -5.899 1.00 86.81 87 SER A O 1
ATOM 752 N N . LEU A 1 88 ? -2.547 -14.462 -5.698 1.00 91.31 88 LEU A N 1
ATOM 753 C CA . LEU A 1 88 ? -2.229 -14.497 -7.125 1.00 91.31 88 LEU A CA 1
ATOM 754 C C . LEU A 1 88 ? -1.476 -15.783 -7.515 1.00 91.31 88 LEU A C 1
ATOM 756 O O . LEU A 1 88 ? -0.672 -16.293 -6.726 1.00 91.31 88 LEU A O 1
ATOM 760 N N . PRO A 1 89 ? -1.626 -16.282 -8.760 1.00 93.38 89 PRO A N 1
ATOM 761 C CA . PRO A 1 89 ? -0.901 -17.459 -9.228 1.00 93.38 89 PRO A CA 1
ATOM 762 C C . PRO A 1 89 ? 0.618 -17.250 -9.178 1.00 93.38 89 PRO A C 1
ATOM 764 O O . PRO A 1 89 ? 1.196 -16.512 -9.974 1.00 93.38 89 PRO A O 1
ATOM 767 N N . LYS A 1 90 ? 1.303 -17.947 -8.267 1.00 92.75 90 LYS A N 1
ATOM 768 C CA . LYS A 1 90 ? 2.759 -17.836 -8.046 1.00 92.75 90 LYS A CA 1
ATOM 769 C C . LYS A 1 90 ? 3.591 -17.946 -9.334 1.00 92.75 90 LYS A C 1
ATOM 771 O O . LYS A 1 90 ? 4.571 -17.218 -9.508 1.00 92.75 90 LYS A O 1
ATOM 776 N N . ALA A 1 91 ? 3.187 -18.822 -10.256 1.00 92.25 91 ALA A N 1
ATOM 777 C CA . ALA A 1 91 ? 3.852 -19.013 -11.544 1.00 92.25 91 ALA A CA 1
ATOM 778 C C . ALA A 1 91 ? 3.795 -17.762 -12.442 1.00 92.25 91 ALA A C 1
ATOM 780 O O . ALA A 1 91 ? 4.760 -17.478 -13.153 1.00 92.25 91 ALA A O 1
ATOM 781 N N . GLU A 1 92 ? 2.736 -16.961 -12.343 1.00 94.50 92 GLU A N 1
ATOM 782 C CA . GLU A 1 92 ? 2.517 -15.742 -13.132 1.00 94.50 92 GLU A CA 1
ATOM 783 C C . GLU A 1 92 ? 2.900 -14.461 -12.385 1.00 94.50 92 GLU A C 1
ATOM 785 O O . GLU A 1 92 ? 2.935 -13.385 -12.983 1.00 94.50 92 GLU A O 1
ATOM 790 N N . THR A 1 93 ? 3.235 -14.565 -11.100 1.00 94.81 93 THR A N 1
ATOM 791 C CA . THR A 1 93 ? 3.530 -13.403 -10.262 1.00 94.81 93 THR A CA 1
ATOM 792 C C . THR A 1 93 ? 5.029 -13.181 -10.086 1.00 94.81 93 THR A C 1
ATOM 794 O O . THR A 1 93 ? 5.822 -14.121 -9.938 1.00 94.81 93 THR A O 1
ATOM 797 N N . LEU A 1 94 ? 5.422 -11.913 -10.144 1.00 94.62 94 LEU A N 1
ATOM 798 C CA . LEU A 1 94 ? 6.759 -11.413 -9.873 1.00 94.62 94 LEU A CA 1
ATOM 799 C C . LEU A 1 94 ? 6.663 -10.313 -8.818 1.00 94.62 94 LEU A C 1
ATOM 801 O O . LEU A 1 94 ? 5.985 -9.308 -9.030 1.00 94.62 94 LEU A O 1
ATOM 805 N N . LEU A 1 95 ? 7.365 -10.483 -7.701 1.00 94.56 95 LEU A N 1
ATOM 806 C CA . LEU A 1 95 ? 7.464 -9.431 -6.697 1.00 94.56 95 LEU A CA 1
ATOM 807 C C . LEU A 1 95 ? 8.624 -8.484 -7.022 1.00 94.56 95 LEU A C 1
ATOM 809 O O . LEU A 1 95 ? 9.759 -8.915 -7.227 1.00 94.56 95 LEU A O 1
ATOM 813 N N . ILE A 1 96 ? 8.363 -7.184 -7.019 1.00 94.06 96 ILE A N 1
ATOM 814 C CA . ILE A 1 96 ? 9.389 -6.148 -7.066 1.00 94.06 96 ILE A CA 1
ATOM 815 C C . ILE A 1 96 ? 9.655 -5.704 -5.631 1.00 94.06 96 ILE A C 1
ATOM 817 O O . ILE A 1 96 ? 8.860 -4.999 -5.018 1.00 94.06 96 ILE A O 1
ATOM 821 N N . THR A 1 97 ? 10.771 -6.182 -5.094 1.00 90.94 97 THR A N 1
ATOM 822 C CA . THR A 1 97 ? 11.177 -5.989 -3.699 1.00 90.94 97 THR A CA 1
ATOM 823 C C . THR A 1 97 ? 12.010 -4.728 -3.525 1.00 90.94 97 THR A C 1
ATOM 825 O O . THR A 1 97 ? 12.878 -4.435 -4.353 1.00 90.94 97 THR A O 1
ATOM 828 N N . ASN A 1 98 ? 11.790 -4.026 -2.417 1.00 86.06 98 ASN A N 1
ATOM 829 C CA . ASN A 1 98 ? 12.561 -2.855 -2.000 1.00 86.06 98 ASN A CA 1
ATOM 830 C C . ASN A 1 98 ? 13.364 -3.095 -0.705 1.00 86.06 98 ASN A C 1
ATOM 832 O O . ASN A 1 98 ? 14.191 -2.261 -0.334 1.00 86.06 98 ASN A O 1
ATOM 836 N N . SER A 1 99 ? 13.178 -4.245 -0.039 1.00 86.88 99 SER A N 1
ATOM 837 C CA . SER A 1 99 ? 13.913 -4.604 1.179 1.00 86.88 99 SER A CA 1
ATOM 838 C C . SER A 1 99 ? 14.351 -6.072 1.224 1.00 86.88 99 SER A C 1
ATOM 840 O O . SER A 1 99 ? 13.747 -6.959 0.620 1.00 86.88 99 SER A O 1
ATOM 842 N N . VAL A 1 100 ? 15.403 -6.350 2.003 1.00 88.06 100 VAL A N 1
ATOM 843 C CA . VAL A 1 10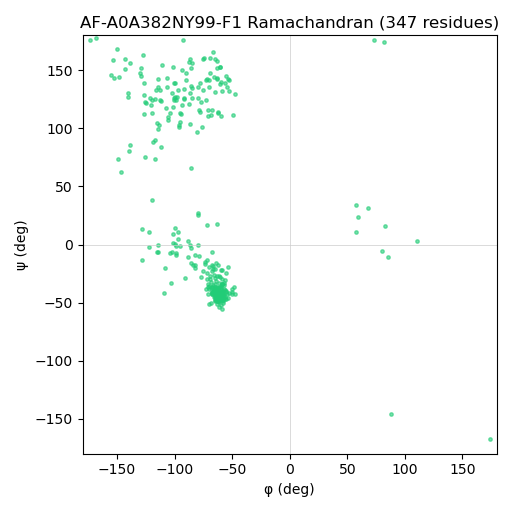0 ? 15.912 -7.719 2.223 1.00 88.06 100 VAL A CA 1
ATOM 844 C C . VAL A 1 100 ? 14.851 -8.611 2.876 1.00 88.06 100 VAL A C 1
ATOM 846 O O . VAL A 1 100 ? 14.768 -9.796 2.567 1.00 88.06 100 VAL A O 1
ATOM 849 N N . ARG A 1 101 ? 13.993 -8.050 3.737 1.00 89.69 101 ARG A N 1
ATOM 850 C CA . ARG A 1 101 ? 12.901 -8.794 4.380 1.00 89.69 101 ARG A CA 1
ATOM 851 C C . ARG A 1 101 ? 11.914 -9.353 3.354 1.00 89.69 101 ARG A C 1
ATOM 853 O O . ARG A 1 101 ? 11.484 -10.495 3.484 1.00 89.69 101 ARG A O 1
ATOM 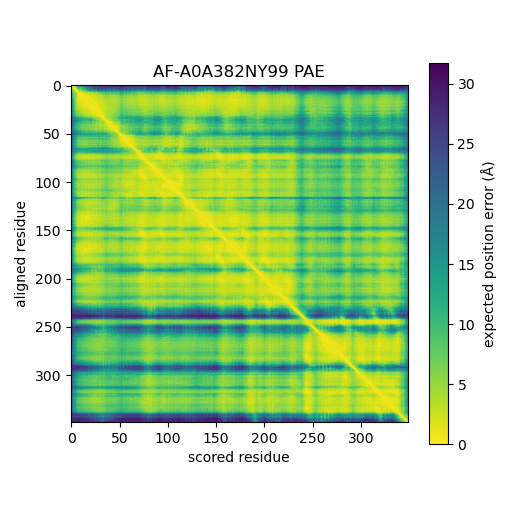860 N N . GLU A 1 102 ? 11.581 -8.576 2.328 1.00 91.56 102 GLU A N 1
ATOM 861 C CA . GLU A 1 102 ? 10.692 -9.025 1.252 1.00 91.56 102 GLU A CA 1
ATOM 862 C C . GLU A 1 102 ? 11.352 -10.080 0.359 1.00 91.56 102 GLU A C 1
ATOM 864 O O . GLU A 1 102 ? 10.700 -11.032 -0.074 1.00 91.56 102 GLU A O 1
ATOM 869 N N . VAL A 1 103 ? 12.663 -9.953 0.131 1.00 92.38 103 VAL A N 1
ATOM 870 C CA . VAL A 1 103 ? 13.451 -10.974 -0.568 1.00 92.38 103 VAL A CA 1
ATOM 871 C C . VAL A 1 103 ? 13.419 -12.298 0.194 1.00 92.38 103 VAL A C 1
ATOM 873 O O . VAL A 1 103 ? 13.118 -13.335 -0.397 1.00 92.38 103 VAL A O 1
ATOM 876 N N . LEU A 1 104 ? 13.673 -12.270 1.506 1.00 92.50 104 LEU A N 1
ATOM 877 C CA . LEU A 1 104 ? 13.598 -13.458 2.359 1.00 92.50 104 LEU A CA 1
ATOM 878 C C . LEU A 1 104 ? 12.199 -14.070 2.329 1.00 92.50 104 LEU A C 1
ATOM 880 O O . LEU A 1 104 ? 12.068 -15.276 2.135 1.00 92.50 104 LEU A O 1
ATOM 884 N N . PHE A 1 105 ? 11.152 -13.246 2.436 1.00 91.75 105 PHE A N 1
ATOM 885 C CA . PHE A 1 105 ? 9.775 -13.713 2.293 1.00 91.75 105 PHE A CA 1
ATOM 886 C C . PHE A 1 105 ? 9.570 -14.473 0.975 1.00 91.75 105 PHE A C 1
ATOM 888 O O . PHE A 1 105 ? 9.011 -15.570 0.983 1.00 91.75 105 PHE A O 1
ATOM 895 N N . CYS A 1 106 ? 10.058 -13.940 -0.148 1.00 91.88 106 CYS A N 1
ATOM 896 C CA . CYS A 1 106 ? 9.932 -14.617 -1.437 1.00 91.88 106 CYS A CA 1
ATOM 897 C C . CYS A 1 106 ? 10.699 -15.926 -1.506 1.00 91.88 106 CYS A C 1
ATOM 899 O O . CYS A 1 106 ? 10.181 -16.880 -2.075 1.00 91.88 106 CYS A O 1
ATOM 901 N N . ILE A 1 107 ? 11.901 -15.987 -0.933 1.00 91.81 107 ILE A N 1
ATOM 902 C CA . ILE A 1 107 ? 12.689 -17.221 -0.879 1.00 91.81 107 ILE A CA 1
ATOM 903 C C . ILE A 1 107 ? 11.923 -18.286 -0.089 1.00 91.81 107 ILE A C 1
ATOM 905 O O . ILE A 1 107 ? 11.645 -19.353 -0.628 1.00 91.81 107 ILE A O 1
ATOM 909 N N . PHE A 1 108 ? 11.491 -17.973 1.137 1.00 92.81 108 PHE A N 1
ATOM 910 C CA . PHE A 1 108 ? 10.776 -18.925 1.996 1.00 92.81 108 PHE A CA 1
ATOM 911 C C . PHE A 1 108 ? 9.414 -19.346 1.444 1.00 92.81 108 PHE A C 1
ATOM 913 O O . PHE A 1 108 ? 8.935 -20.439 1.730 1.00 92.81 108 PHE A O 1
ATOM 920 N N . ARG A 1 109 ? 8.763 -18.481 0.665 1.00 90.88 109 ARG A N 1
ATOM 921 C CA . ARG A 1 109 ? 7.454 -18.764 0.069 1.00 90.88 109 ARG A CA 1
ATOM 922 C C . ARG A 1 109 ? 7.541 -19.204 -1.392 1.00 90.88 109 ARG A C 1
ATOM 924 O O . ARG A 1 109 ? 6.500 -19.473 -1.980 1.00 90.88 109 ARG A O 1
ATOM 931 N N . GLY A 1 110 ? 8.731 -19.308 -1.981 1.00 91.19 110 GLY A N 1
ATOM 932 C CA . GLY A 1 110 ? 8.945 -19.761 -3.359 1.00 91.19 110 GLY A CA 1
ATOM 933 C C . GLY A 1 110 ? 8.424 -18.816 -4.452 1.00 91.19 110 GLY A C 1
ATOM 934 O O . GLY A 1 110 ? 7.992 -19.293 -5.494 1.00 91.19 110 GLY A O 1
ATOM 935 N N . TYR A 1 111 ? 8.410 -17.499 -4.236 1.00 92.19 111 TYR A N 1
ATOM 936 C CA . TYR A 1 111 ? 8.036 -16.520 -5.270 1.00 92.19 111 TYR A CA 1
ATOM 937 C C . TYR A 1 111 ? 9.247 -16.058 -6.086 1.00 92.19 111 TYR A C 1
ATOM 939 O O . TYR A 1 111 ? 10.347 -15.900 -5.553 1.00 92.19 111 TYR A O 1
ATOM 947 N N . ASN A 1 112 ? 9.027 -15.749 -7.368 1.00 93.75 112 ASN A N 1
ATOM 948 C CA . ASN A 1 112 ? 10.014 -15.021 -8.167 1.00 93.75 112 ASN A CA 1
ATOM 949 C C . ASN A 1 112 ? 10.050 -13.559 -7.710 1.00 93.75 112 ASN A C 1
ATOM 951 O O . ASN A 1 112 ? 9.004 -12.960 -7.449 1.00 93.75 112 ASN A O 1
ATOM 955 N N . TRP A 1 113 ? 11.243 -12.968 -7.670 1.00 93.94 113 TRP A N 1
ATOM 956 C CA . TRP A 1 113 ? 11.431 -11.613 -7.156 1.00 93.94 113 TRP A CA 1
ATOM 957 C C . TRP A 1 113 ? 12.560 -10.860 -7.853 1.00 93.94 113 TRP A C 1
ATOM 959 O O . TRP A 1 113 ? 13.601 -11.434 -8.148 1.00 93.94 113 TRP A O 1
ATOM 969 N N . ILE A 1 114 ? 12.403 -9.558 -8.060 1.00 93.44 114 ILE A N 1
ATOM 970 C CA . ILE A 1 114 ? 13.502 -8.668 -8.453 1.00 93.44 114 ILE A CA 1
ATOM 971 C C . ILE A 1 114 ? 13.748 -7.692 -7.318 1.00 93.44 114 ILE A C 1
ATOM 973 O O . ILE A 1 114 ? 12.806 -7.136 -6.758 1.00 93.44 114 ILE A O 1
ATOM 977 N N . TYR A 1 115 ? 15.016 -7.483 -6.980 1.00 91.31 115 TYR A N 1
ATOM 978 C CA . TYR A 1 115 ? 15.407 -6.506 -5.976 1.00 91.31 115 TYR A CA 1
ATOM 979 C C . TYR A 1 115 ? 15.774 -5.177 -6.631 1.00 91.31 115 TYR A C 1
ATOM 981 O O . TYR A 1 115 ? 16.770 -5.074 -7.355 1.00 91.31 115 TYR A O 1
ATOM 989 N N . ILE A 1 116 ? 14.943 -4.164 -6.376 1.00 88.56 116 ILE A N 1
ATOM 990 C CA . ILE A 1 116 ? 15.167 -2.770 -6.758 1.00 88.56 116 ILE A CA 1
ATOM 991 C C . ILE A 1 116 ? 15.396 -1.987 -5.469 1.00 88.56 116 ILE A C 1
ATOM 993 O O . ILE A 1 116 ? 14.488 -1.410 -4.871 1.00 88.56 116 ILE A O 1
ATOM 997 N N . ALA A 1 117 ? 16.646 -2.017 -5.017 1.00 75.81 117 ALA A N 1
ATOM 998 C CA . ALA A 1 117 ? 17.072 -1.289 -3.835 1.00 75.81 117 ALA A CA 1
ATOM 999 C C . ALA A 1 117 ? 16.912 0.220 -4.045 1.00 75.81 117 ALA A C 1
ATOM 1001 O O . ALA A 1 117 ? 17.246 0.730 -5.113 1.00 75.81 117 ALA A O 1
ATOM 1002 N N . HIS A 1 118 ? 16.524 0.934 -2.988 1.00 76.06 118 HIS A N 1
ATOM 1003 C CA . HIS A 1 118 ? 16.735 2.380 -2.885 1.00 76.06 118 HIS A CA 1
ATOM 1004 C C . HIS A 1 118 ? 16.090 3.243 -3.977 1.00 76.06 118 HIS A C 1
ATOM 1006 O O . HIS A 1 118 ? 16.548 4.361 -4.174 1.00 76.06 118 HIS A O 1
ATOM 1012 N N . ALA A 1 119 ? 15.028 2.794 -4.655 1.00 83.62 119 ALA A N 1
ATOM 1013 C CA . ALA A 1 119 ? 14.318 3.643 -5.621 1.00 83.62 119 ALA A CA 1
ATOM 1014 C C . ALA A 1 119 ? 13.963 5.019 -5.021 1.00 83.62 119 ALA A C 1
ATOM 1016 O O . ALA A 1 119 ? 14.187 6.042 -5.661 1.00 83.62 119 ALA A O 1
ATOM 1017 N N . GLU A 1 120 ? 13.525 5.035 -3.759 1.00 82.44 120 GLU A N 1
ATOM 1018 C CA . GLU A 1 120 ? 13.245 6.265 -3.014 1.00 82.44 120 GLU A CA 1
ATOM 1019 C C . GLU A 1 120 ? 14.505 7.110 -2.780 1.00 82.44 120 GLU A C 1
ATOM 1021 O O . GLU A 1 120 ? 14.515 8.293 -3.085 1.00 82.44 120 GLU A O 1
ATOM 1026 N N . ALA A 1 121 ? 15.614 6.520 -2.321 1.00 80.81 121 ALA A N 1
ATOM 1027 C CA . ALA A 1 121 ? 16.846 7.281 -2.089 1.00 80.81 121 ALA A CA 1
ATOM 1028 C C . ALA A 1 121 ? 17.493 7.784 -3.394 1.00 80.81 121 ALA A C 1
ATOM 1030 O O . ALA A 1 121 ? 18.081 8.861 -3.406 1.00 80.81 121 ALA A O 1
ATOM 1031 N N . ILE A 1 122 ? 17.358 7.040 -4.498 1.00 84.69 122 ILE A N 1
ATOM 1032 C CA . ILE A 1 122 ? 17.774 7.474 -5.839 1.00 84.69 122 ILE A CA 1
ATOM 1033 C C . ILE A 1 122 ? 16.910 8.661 -6.293 1.00 84.69 122 ILE A C 1
ATOM 1035 O O . ILE A 1 122 ? 17.438 9.617 -6.858 1.00 84.69 122 ILE A O 1
ATOM 1039 N N . LEU A 1 123 ? 15.601 8.635 -6.018 1.00 84.38 123 LEU A N 1
ATOM 1040 C CA . LEU A 1 123 ? 14.720 9.773 -6.280 1.00 84.38 123 LEU A CA 1
ATOM 1041 C C . LEU A 1 123 ? 15.097 10.984 -5.410 1.00 84.38 123 LEU A C 1
ATOM 1043 O O . LEU A 1 123 ? 15.195 12.093 -5.927 1.00 84.38 123 LEU A O 1
ATOM 1047 N N . LEU A 1 124 ? 15.372 10.782 -4.118 1.00 81.75 124 LEU A N 1
ATOM 1048 C CA . LEU A 1 124 ? 15.836 11.843 -3.219 1.00 81.75 124 LEU A CA 1
ATOM 1049 C C . LEU A 1 124 ? 17.173 12.442 -3.675 1.00 81.75 124 LEU A C 1
ATOM 1051 O O . LEU A 1 124 ? 17.346 13.653 -3.596 1.00 81.75 124 LEU A O 1
ATOM 1055 N N . LYS A 1 125 ? 18.089 11.630 -4.218 1.00 83.12 125 LYS A N 1
ATOM 1056 C CA . LYS A 1 125 ? 19.342 12.124 -4.807 1.00 83.12 125 LYS A CA 1
ATOM 1057 C C . LYS A 1 125 ? 19.082 13.098 -5.956 1.00 83.12 125 LYS A C 1
ATOM 1059 O O . LYS A 1 125 ? 19.693 14.159 -6.002 1.00 83.12 125 LYS A O 1
ATOM 1064 N N . PHE A 1 126 ? 18.128 12.789 -6.835 1.00 84.00 126 PHE A N 1
ATOM 1065 C CA . PHE A 1 126 ? 17.686 13.739 -7.859 1.00 84.00 126 PHE A CA 1
ATOM 1066 C C . PHE A 1 126 ? 17.156 15.040 -7.235 1.00 84.00 126 PHE A C 1
ATOM 1068 O O . PHE A 1 126 ? 17.496 16.122 -7.703 1.00 84.00 126 PHE A O 1
ATOM 1075 N N . PHE A 1 127 ? 16.363 14.956 -6.166 1.00 80.81 127 PHE A N 1
ATOM 1076 C CA . PHE A 1 127 ? 15.814 16.143 -5.507 1.00 80.81 127 PHE A CA 1
ATOM 1077 C C . PHE A 1 127 ? 16.869 17.035 -4.848 1.00 80.81 127 PHE A C 1
ATOM 1079 O O . PHE A 1 127 ? 16.766 18.255 -4.948 1.00 80.81 127 PHE A O 1
ATOM 1086 N N . PHE A 1 128 ? 17.856 16.447 -4.170 1.00 81.69 128 PHE A N 1
ATOM 1087 C CA . PHE A 1 128 ? 18.852 17.201 -3.405 1.00 81.69 128 PHE A CA 1
ATOM 1088 C C . PHE A 1 128 ? 20.099 17.574 -4.213 1.00 81.69 128 PHE A C 1
ATOM 1090 O O . PHE A 1 128 ? 20.709 18.599 -3.930 1.00 81.69 128 PHE A O 1
ATOM 1097 N N . GLU A 1 129 ? 20.473 16.775 -5.216 1.00 85.38 129 GLU A N 1
ATOM 1098 C CA . GLU A 1 129 ? 21.734 16.928 -5.960 1.00 85.38 129 GLU A CA 1
ATOM 1099 C C . GLU A 1 129 ? 21.539 17.128 -7.471 1.00 85.38 129 GLU A C 1
ATOM 1101 O O . GLU A 1 129 ? 22.518 17.282 -8.194 1.00 85.38 129 GLU A O 1
ATOM 1106 N N . ALA A 1 130 ? 20.299 17.097 -7.976 1.00 84.56 130 ALA A N 1
ATOM 1107 C CA . ALA A 1 130 ? 19.971 17.154 -9.408 1.00 84.56 130 ALA A CA 1
ATOM 1108 C C . ALA A 1 130 ? 20.603 16.037 -10.277 1.00 84.56 130 ALA A C 1
ATOM 1110 O O . ALA A 1 130 ? 20.497 16.075 -11.504 1.00 84.56 130 ALA A O 1
ATOM 1111 N N . ASP A 1 131 ? 21.199 15.003 -9.671 1.00 86.50 131 ASP A N 1
ATOM 1112 C CA . ASP A 1 131 ? 21.750 13.845 -10.384 1.00 86.50 131 ASP A CA 1
ATOM 1113 C C . ASP A 1 131 ? 20.633 12.874 -10.795 1.00 86.50 131 ASP A C 1
ATOM 1115 O O . ASP A 1 131 ? 19.968 12.251 -9.965 1.00 86.50 131 ASP A O 1
ATOM 1119 N N . THR A 1 132 ? 20.445 12.719 -12.105 1.00 89.56 132 THR A N 1
ATOM 1120 C CA . THR A 1 132 ? 19.407 11.860 -12.692 1.00 89.56 132 THR A CA 1
ATOM 1121 C C . THR A 1 132 ? 19.940 10.545 -13.253 1.00 89.56 132 THR A C 1
ATOM 1123 O O . THR A 1 132 ? 19.144 9.678 -13.616 1.00 89.56 132 THR A O 1
ATOM 1126 N N . ASN A 1 133 ? 21.260 10.342 -13.310 1.00 89.75 133 ASN A N 1
ATOM 1127 C CA . ASN A 1 133 ? 21.865 9.250 -14.079 1.00 89.75 133 ASN A CA 1
ATOM 1128 C C . ASN A 1 133 ? 21.443 7.868 -13.566 1.00 89.75 133 ASN A C 1
ATOM 1130 O O . ASN A 1 133 ? 21.032 6.994 -14.335 1.00 89.75 133 ASN A O 1
ATOM 1134 N N . GLN A 1 134 ? 21.500 7.673 -12.246 1.00 88.25 134 GLN A N 1
ATOM 1135 C CA . GLN A 1 134 ? 21.097 6.412 -11.619 1.00 88.25 134 GLN A CA 1
ATOM 1136 C C . GLN A 1 134 ? 19.594 6.158 -11.775 1.00 88.25 134 GLN A C 1
ATOM 1138 O O . GLN A 1 134 ? 19.184 5.030 -12.058 1.00 88.25 134 GLN A O 1
ATOM 1143 N N . LEU A 1 135 ? 18.778 7.209 -11.654 1.00 90.56 135 LEU A N 1
ATOM 1144 C CA . LEU A 1 135 ? 17.329 7.119 -11.807 1.00 90.56 135 LEU A CA 1
ATOM 1145 C C . LEU A 1 135 ? 16.940 6.790 -13.255 1.00 90.56 135 LEU A C 1
ATOM 1147 O O . LEU A 1 135 ? 16.077 5.943 -13.477 1.00 90.56 135 LEU A O 1
ATOM 1151 N N . PHE A 1 136 ? 17.616 7.385 -14.242 1.00 92.62 136 PHE A N 1
ATOM 1152 C CA . PHE A 1 136 ? 17.393 7.090 -15.657 1.00 92.62 136 PHE A CA 1
ATOM 1153 C C . PHE A 1 136 ? 17.832 5.669 -16.019 1.00 92.62 136 PHE A C 1
ATOM 1155 O O . PHE A 1 136 ? 17.113 4.952 -16.715 1.00 92.62 136 PHE A O 1
ATOM 1162 N N . SER A 1 137 ? 18.974 5.214 -15.496 1.00 91.12 137 SER A N 1
ATOM 1163 C CA . SER A 1 137 ? 19.425 3.826 -15.654 1.00 91.12 137 SER A CA 1
ATOM 1164 C C . SER A 1 137 ? 18.408 2.830 -15.082 1.00 91.12 137 SER A C 1
ATOM 1166 O O . SER A 1 137 ? 18.040 1.852 -15.743 1.00 91.12 137 SER A O 1
ATOM 1168 N N . LEU A 1 138 ? 17.873 3.118 -13.889 1.00 91.19 138 LEU A N 1
ATOM 1169 C CA . LEU A 1 138 ? 16.810 2.322 -13.282 1.00 91.19 138 LEU A CA 1
ATOM 1170 C C . LEU A 1 138 ? 15.528 2.338 -14.129 1.00 91.19 138 LEU A C 1
ATOM 1172 O O . LEU A 1 138 ? 14.932 1.284 -14.355 1.00 91.19 138 LEU A O 1
ATOM 1176 N N . PHE A 1 139 ? 15.134 3.498 -14.653 1.00 93.62 139 PHE A N 1
ATOM 1177 C CA . PHE A 1 139 ? 13.976 3.630 -15.535 1.00 93.62 139 PHE A CA 1
ATOM 1178 C C . PHE A 1 139 ? 14.126 2.779 -16.805 1.00 93.62 139 PHE A C 1
ATOM 1180 O O . PHE A 1 139 ? 13.237 1.987 -17.120 1.00 93.62 139 PHE A O 1
ATOM 1187 N N . LYS A 1 140 ? 15.292 2.822 -17.470 1.00 92.75 140 LYS A N 1
ATOM 1188 C CA . LYS A 1 140 ? 15.604 1.950 -18.619 1.00 92.75 140 LYS A CA 1
ATOM 1189 C C . LYS A 1 140 ? 15.520 0.465 -18.254 1.00 92.75 140 LYS A C 1
ATOM 1191 O O . LYS A 1 140 ? 14.988 -0.334 -19.027 1.00 92.75 140 LYS A O 1
ATOM 1196 N N . ARG A 1 141 ? 16.006 0.075 -17.069 1.00 91.50 141 ARG A N 1
ATOM 1197 C CA . ARG A 1 141 ? 15.890 -1.309 -16.575 1.00 91.50 141 ARG A CA 1
ATOM 1198 C C . ARG A 1 141 ? 14.427 -1.732 -16.416 1.00 91.50 141 ARG A C 1
ATOM 1200 O O . ARG A 1 141 ? 14.092 -2.851 -16.801 1.00 91.50 141 ARG A O 1
ATOM 1207 N N . ILE A 1 142 ? 13.570 -0.864 -15.880 1.00 93.31 142 ILE A N 1
ATOM 1208 C CA . ILE A 1 142 ? 12.136 -1.138 -15.701 1.00 93.31 142 ILE A CA 1
ATOM 1209 C C . ILE A 1 142 ? 11.424 -1.247 -17.053 1.00 93.31 142 ILE A C 1
ATOM 1211 O O . ILE A 1 142 ? 10.655 -2.183 -17.253 1.00 93.31 142 ILE A O 1
ATOM 1215 N N . ILE A 1 143 ? 11.728 -0.373 -18.015 1.00 93.12 143 ILE A N 1
ATOM 1216 C CA . ILE A 1 143 ? 11.170 -0.466 -19.373 1.00 93.12 143 ILE A CA 1
ATOM 1217 C C . ILE A 1 143 ? 11.510 -1.819 -20.006 1.00 93.12 143 ILE A C 1
ATOM 1219 O O . ILE A 1 143 ? 10.622 -2.546 -20.451 1.00 93.12 143 ILE A O 1
ATOM 1223 N N . ARG A 1 144 ? 12.789 -2.211 -19.970 1.00 90.62 144 ARG A N 1
ATOM 1224 C CA . ARG A 1 144 ? 13.228 -3.522 -20.473 1.00 90.62 144 ARG A CA 1
ATOM 1225 C C . ARG A 1 144 ? 12.540 -4.670 -19.746 1.00 90.62 144 ARG A C 1
ATOM 1227 O O . ARG A 1 144 ? 12.240 -5.683 -20.364 1.00 90.62 144 ARG A O 1
ATOM 1234 N N . LEU A 1 145 ? 12.292 -4.533 -18.444 1.00 91.38 145 LEU A N 1
ATOM 1235 C CA . LEU A 1 145 ? 11.560 -5.535 -17.679 1.00 91.38 145 LEU A CA 1
ATOM 1236 C C . LEU A 1 145 ? 10.129 -5.698 -18.213 1.00 91.38 145 LEU A C 1
ATOM 1238 O O . LEU A 1 145 ? 9.706 -6.825 -18.458 1.00 91.38 145 LEU A O 1
ATOM 1242 N N . LEU A 1 146 ? 9.403 -4.601 -18.426 1.00 92.00 146 LEU A N 1
ATOM 1243 C CA . LEU A 1 146 ? 8.013 -4.635 -18.889 1.00 92.00 146 LEU A CA 1
ATOM 1244 C C . LEU A 1 146 ? 7.877 -5.060 -20.362 1.00 92.00 146 LEU A C 1
ATOM 1246 O O . LEU A 1 146 ? 6.894 -5.709 -20.711 1.00 92.00 146 LEU A O 1
ATOM 1250 N N . ASN A 1 147 ? 8.873 -4.780 -21.205 1.00 87.31 147 ASN A N 1
ATOM 1251 C CA . ASN A 1 147 ? 8.823 -5.060 -22.647 1.00 87.31 147 ASN A CA 1
ATOM 1252 C C . ASN A 1 147 ? 9.266 -6.479 -23.048 1.00 87.31 147 ASN A C 1
ATOM 1254 O O . ASN A 1 147 ? 9.217 -6.828 -24.220 1.00 87.31 147 ASN A O 1
ATOM 1258 N N . LYS A 1 148 ? 9.665 -7.336 -22.101 1.00 84.19 148 LYS A N 1
ATOM 1259 C CA . LYS A 1 148 ? 10.119 -8.715 -22.388 1.00 84.19 148 LYS A CA 1
ATOM 1260 C C . LYS A 1 148 ? 9.037 -9.675 -22.902 1.00 84.19 148 LYS A C 1
ATOM 1262 O O . LYS A 1 148 ? 9.342 -10.826 -23.197 1.00 84.19 148 LYS A O 1
ATOM 1267 N N . SER A 1 149 ? 7.777 -9.255 -22.935 1.00 83.56 149 SER A N 1
ATOM 1268 C CA . SER A 1 149 ? 6.646 -10.101 -23.318 1.00 83.56 149 SER A CA 1
ATOM 1269 C C . SER A 1 149 ? 5.499 -9.248 -23.841 1.00 83.56 149 SER A C 1
ATOM 1271 O O . SER A 1 149 ? 5.256 -8.165 -23.308 1.00 83.56 149 SER A O 1
ATOM 1273 N N . ASN A 1 150 ? 4.749 -9.771 -24.811 1.00 85.38 150 ASN A N 1
ATOM 1274 C CA . ASN A 1 150 ? 3.532 -9.139 -25.331 1.00 85.38 150 ASN A CA 1
ATOM 1275 C C . ASN A 1 150 ? 2.268 -9.547 -24.554 1.00 85.38 150 ASN A C 1
ATOM 1277 O O . ASN A 1 150 ? 1.158 -9.150 -24.896 1.00 85.38 150 ASN A O 1
ATOM 1281 N N . ARG A 1 151 ? 2.405 -10.348 -23.492 1.00 89.19 151 ARG A N 1
ATOM 1282 C CA . ARG A 1 151 ? 1.277 -10.667 -22.611 1.00 89.19 151 ARG A CA 1
ATOM 1283 C C . ARG A 1 151 ? 0.875 -9.448 -21.797 1.00 89.19 151 ARG A C 1
ATOM 1285 O O . ARG A 1 151 ? 1.759 -8.742 -21.303 1.00 89.19 151 ARG A O 1
ATOM 1292 N N . LYS A 1 152 ? -0.438 -9.267 -21.608 1.00 94.50 152 LYS A N 1
ATOM 1293 C CA . LYS A 1 152 ? -0.999 -8.259 -20.701 1.00 94.50 152 LYS A CA 1
ATOM 1294 C C . LYS A 1 152 ? -0.408 -8.421 -19.300 1.00 94.50 152 LYS A C 1
ATOM 1296 O O . LYS A 1 152 ? -0.302 -9.543 -18.802 1.00 94.50 152 LYS A O 1
ATOM 1301 N N . LYS A 1 153 ? -0.034 -7.308 -18.679 1.00 95.81 153 LYS A N 1
ATOM 1302 C CA . LYS A 1 153 ? 0.589 -7.227 -17.359 1.00 95.81 153 LYS A CA 1
ATOM 1303 C C . LYS A 1 153 ? -0.205 -6.276 -16.488 1.00 95.81 153 LYS A C 1
ATOM 1305 O O . LYS A 1 153 ? -0.596 -5.202 -16.932 1.00 95.81 153 LYS A O 1
ATOM 1310 N N . PHE A 1 154 ? -0.368 -6.661 -15.236 1.00 96.31 154 PHE A N 1
ATOM 1311 C CA . PHE A 1 154 ? -0.944 -5.844 -14.186 1.00 96.31 154 PHE A CA 1
ATOM 1312 C C . PHE A 1 154 ? 0.160 -5.510 -13.195 1.00 96.31 154 PHE A C 1
ATOM 1314 O O . PHE A 1 154 ? 0.831 -6.405 -12.676 1.00 96.31 154 PHE A O 1
ATOM 1321 N N . ILE A 1 155 ? 0.369 -4.222 -12.965 1.00 96.56 155 ILE A N 1
ATOM 1322 C CA . ILE A 1 155 ? 1.360 -3.689 -12.038 1.00 96.56 155 ILE A CA 1
ATOM 1323 C C . ILE A 1 155 ? 0.599 -3.199 -10.813 1.00 96.56 155 ILE A C 1
ATOM 1325 O O . ILE A 1 155 ? -0.095 -2.190 -10.891 1.00 96.56 155 ILE A O 1
ATOM 1329 N N . LEU A 1 156 ? 0.704 -3.933 -9.710 1.00 95.25 156 LEU A N 1
ATOM 1330 C CA . LEU A 1 156 ? -0.059 -3.701 -8.492 1.00 95.25 156 LEU A CA 1
ATOM 1331 C C . LEU A 1 156 ? 0.785 -2.909 -7.499 1.00 95.25 156 LEU A C 1
ATOM 1333 O O . LEU A 1 156 ? 1.888 -3.335 -7.149 1.00 95.25 156 LEU A O 1
ATOM 1337 N N . SER A 1 157 ? 0.255 -1.799 -6.999 1.00 92.75 157 SER A N 1
ATOM 1338 C CA . SER A 1 157 ? 0.895 -1.010 -5.947 1.00 92.75 157 SER A CA 1
ATOM 1339 C C . SER A 1 157 ? -0.129 -0.442 -4.977 1.00 92.75 157 SER A C 1
ATOM 1341 O O . SER A 1 157 ? -1.263 -0.162 -5.348 1.00 92.75 157 SER A O 1
ATOM 1343 N N . THR A 1 158 ? 0.268 -0.241 -3.722 1.00 87.88 158 THR A N 1
ATOM 1344 C CA . THR A 1 158 ? -0.602 0.423 -2.738 1.00 87.88 158 THR A CA 1
ATOM 1345 C C . THR A 1 158 ? -0.545 1.941 -2.842 1.00 87.88 158 THR A C 1
ATOM 1347 O O . THR A 1 158 ? -1.455 2.634 -2.417 1.00 87.88 158 THR A O 1
ATOM 1350 N N . TRP A 1 159 ? 0.514 2.475 -3.441 1.00 85.12 159 TRP A N 1
ATOM 1351 C CA . TRP A 1 159 ? 0.672 3.901 -3.698 1.00 85.12 159 TRP A CA 1
ATOM 1352 C C . TRP A 1 159 ? 1.026 4.112 -5.162 1.00 85.12 159 TRP A C 1
ATOM 1354 O O . TRP A 1 159 ? 1.633 3.243 -5.781 1.00 85.12 159 TRP A O 1
ATOM 1364 N N . ASP A 1 160 ? 0.665 5.253 -5.721 1.00 83.44 160 ASP A N 1
ATOM 1365 C CA . ASP A 1 160 ? 0.954 5.646 -7.101 1.00 83.44 160 ASP A CA 1
ATOM 1366 C C . ASP A 1 160 ? 1.895 6.859 -7.202 1.00 83.44 160 ASP A C 1
ATOM 1368 O O . ASP A 1 160 ? 2.284 7.240 -8.309 1.00 83.44 160 ASP A O 1
ATOM 1372 N N . PHE A 1 161 ? 2.320 7.392 -6.048 1.00 82.44 161 PHE A N 1
ATOM 1373 C CA . PHE A 1 161 ? 3.212 8.550 -5.929 1.00 82.44 161 PHE A CA 1
ATOM 1374 C C . PHE A 1 161 ? 4.578 8.258 -5.289 1.00 82.44 161 PHE A C 1
ATOM 1376 O O . PHE A 1 161 ? 5.436 9.136 -5.280 1.00 82.44 161 PHE A O 1
ATOM 1383 N N . GLU A 1 162 ? 4.820 7.052 -4.768 1.00 84.31 162 GLU A N 1
ATOM 1384 C CA . GLU A 1 162 ? 6.170 6.645 -4.343 1.00 84.31 162 GLU A CA 1
ATOM 1385 C C . GLU A 1 162 ? 7.101 6.462 -5.555 1.00 84.31 162 GLU A C 1
ATOM 1387 O O . GLU A 1 162 ? 6.642 6.239 -6.683 1.00 84.31 162 GLU A O 1
ATOM 1392 N N . ALA A 1 163 ? 8.423 6.485 -5.338 1.00 85.69 163 ALA A N 1
ATOM 1393 C CA . ALA A 1 163 ? 9.393 6.411 -6.431 1.00 85.69 163 ALA A CA 1
ATOM 1394 C C . ALA A 1 163 ? 9.201 5.187 -7.341 1.00 85.69 163 ALA A C 1
ATOM 1396 O O . ALA A 1 163 ? 9.208 5.304 -8.569 1.00 85.69 163 ALA A O 1
ATOM 1397 N N . LEU A 1 164 ? 9.023 4.000 -6.750 1.00 89.56 164 LEU A N 1
ATOM 1398 C CA . LEU A 1 164 ? 8.930 2.748 -7.501 1.00 89.56 164 LEU A CA 1
ATOM 1399 C C . LEU A 1 164 ? 7.617 2.640 -8.310 1.00 89.56 164 LEU A C 1
ATOM 1401 O O . LEU A 1 164 ? 7.711 2.408 -9.520 1.00 89.56 164 LEU A O 1
ATOM 1405 N N . PRO A 1 165 ? 6.419 2.857 -7.729 1.00 91.94 165 PRO A N 1
ATOM 1406 C CA . PRO A 1 165 ? 5.179 2.951 -8.498 1.00 91.94 165 PRO A CA 1
ATOM 1407 C C . PRO A 1 165 ? 5.220 3.994 -9.611 1.00 91.94 165 PRO A C 1
ATOM 1409 O O . PRO A 1 165 ? 4.812 3.695 -10.733 1.00 91.94 165 PRO A O 1
ATOM 1412 N N . THR A 1 166 ? 5.780 5.179 -9.354 1.00 92.19 166 THR A N 1
ATOM 1413 C CA . THR A 1 166 ? 5.895 6.225 -10.374 1.00 92.19 166 THR A CA 1
ATOM 1414 C C . THR A 1 166 ? 6.759 5.780 -11.554 1.00 92.19 166 THR A C 1
ATOM 1416 O O . THR A 1 166 ? 6.348 5.942 -12.706 1.00 92.19 166 THR A O 1
ATOM 1419 N N . LEU A 1 167 ? 7.919 5.165 -11.295 1.00 93.12 167 LEU A N 1
ATOM 1420 C CA . LEU A 1 167 ? 8.789 4.629 -12.347 1.00 93.12 167 LEU A CA 1
ATOM 1421 C C . LEU A 1 167 ? 8.064 3.582 -13.203 1.00 93.12 167 LEU A C 1
ATOM 1423 O O . LEU A 1 167 ? 8.102 3.650 -14.432 1.00 93.12 167 LEU A O 1
ATOM 1427 N N . PHE A 1 168 ? 7.380 2.626 -12.569 1.00 95.06 168 PHE A N 1
ATOM 1428 C CA . PHE A 1 168 ? 6.639 1.586 -13.282 1.00 95.06 168 PHE A CA 1
ATOM 1429 C C . PHE A 1 168 ? 5.451 2.150 -14.067 1.00 95.06 168 PHE A C 1
ATOM 1431 O O . PHE A 1 168 ? 5.251 1.765 -15.220 1.00 95.06 168 PHE A O 1
ATOM 1438 N N . ARG A 1 169 ? 4.704 3.102 -13.497 1.00 95.38 169 ARG A N 1
ATOM 1439 C CA . ARG A 1 169 ? 3.597 3.773 -14.184 1.00 95.38 169 ARG A CA 1
ATOM 1440 C C . ARG A 1 169 ? 4.085 4.516 -15.415 1.00 95.38 169 ARG A C 1
ATOM 1442 O O . ARG A 1 169 ? 3.514 4.348 -16.488 1.00 95.38 169 ARG A O 1
ATOM 1449 N N . TRP A 1 170 ? 5.154 5.298 -15.317 1.00 95.56 170 TRP A N 1
ATOM 1450 C CA . TRP A 1 170 ? 5.686 6.000 -16.485 1.00 95.56 170 TRP A CA 1
ATOM 1451 C C . TRP A 1 170 ? 6.274 5.056 -17.533 1.00 95.56 170 TRP A C 1
ATOM 1453 O O . TRP A 1 170 ? 6.065 5.290 -18.723 1.00 95.56 170 TRP A O 1
ATOM 1463 N N . ALA A 1 171 ? 6.924 3.967 -17.117 1.00 94.94 171 ALA A N 1
ATOM 1464 C CA . ALA A 1 171 ? 7.415 2.946 -18.036 1.00 94.94 171 ALA A CA 1
ATOM 1465 C C . ALA A 1 171 ? 6.262 2.229 -18.762 1.00 94.94 171 ALA A C 1
ATOM 1467 O O . ALA A 1 171 ? 6.360 1.972 -19.961 1.00 94.94 171 ALA A O 1
ATOM 1468 N N . SER A 1 172 ? 5.139 1.978 -18.077 1.00 95.38 172 SER A N 1
ATOM 1469 C CA . SER A 1 172 ? 3.954 1.339 -18.671 1.00 95.38 172 SER A CA 1
ATOM 1470 C C . SER A 1 172 ? 3.359 2.139 -19.837 1.00 95.38 172 SER A C 1
ATOM 1472 O O . SER A 1 172 ? 2.834 1.549 -20.780 1.00 95.38 172 SER A O 1
ATOM 1474 N N . LYS A 1 173 ? 3.529 3.474 -19.846 1.00 94.12 173 LYS A N 1
ATOM 1475 C CA . LYS A 1 173 ? 2.992 4.363 -20.893 1.00 94.12 173 LYS A CA 1
ATOM 1476 C C . LYS A 1 173 ? 3.557 4.095 -22.291 1.00 94.12 173 LYS A C 1
ATOM 1478 O O . LYS A 1 173 ? 2.947 4.550 -23.253 1.00 94.12 173 LYS A O 1
ATOM 1483 N N . LEU A 1 174 ? 4.683 3.386 -22.406 1.00 91.31 174 LEU A N 1
ATOM 1484 C CA . LEU A 1 174 ? 5.249 2.963 -23.692 1.00 91.31 174 LEU A CA 1
ATOM 1485 C C . LEU A 1 174 ? 4.406 1.903 -24.398 1.00 91.31 174 LEU A C 1
ATOM 1487 O O . LEU A 1 174 ? 4.455 1.809 -25.617 1.00 91.31 174 LEU A O 1
ATOM 1491 N N . ASN A 1 175 ? 3.654 1.104 -23.640 1.00 90.44 175 ASN A N 1
ATOM 1492 C CA . ASN A 1 175 ? 2.805 0.061 -24.190 1.00 90.44 175 ASN A CA 1
ATOM 1493 C C . ASN A 1 175 ? 1.573 -0.135 -23.297 1.00 90.44 175 ASN A C 1
ATOM 1495 O O . ASN A 1 175 ? 1.488 -1.089 -22.523 1.00 90.44 175 ASN A O 1
ATOM 1499 N N . LYS A 1 176 ? 0.646 0.825 -23.373 1.00 90.31 176 LYS A N 1
ATOM 1500 C CA . LYS A 1 176 ? -0.556 0.892 -22.522 1.00 90.31 176 LYS A CA 1
ATOM 1501 C C . LYS A 1 176 ? -1.597 -0.184 -22.827 1.00 90.31 176 LYS A C 1
ATOM 1503 O O . LYS A 1 176 ? -2.449 -0.457 -21.990 1.00 90.31 176 LYS A O 1
ATOM 1508 N N . GLU A 1 177 ? -1.539 -0.785 -24.011 1.00 90.81 177 GLU A N 1
ATOM 1509 C CA . GLU A 1 177 ? -2.417 -1.900 -24.387 1.00 90.81 177 GLU A CA 1
ATOM 1510 C C . GLU A 1 177 ? -2.049 -3.190 -23.648 1.00 90.81 177 GLU A C 1
ATOM 1512 O O . GLU A 1 177 ? -2.882 -4.080 -23.467 1.00 90.81 177 GLU A O 1
ATOM 1517 N N . ILE A 1 178 ? -0.786 -3.282 -23.220 1.00 93.88 178 ILE A N 1
ATOM 1518 C CA . ILE A 1 178 ? -0.216 -4.466 -22.590 1.00 93.88 178 ILE A CA 1
ATOM 1519 C C . ILE A 1 178 ? 0.035 -4.226 -21.102 1.00 93.88 178 ILE A C 1
ATOM 1521 O O . ILE A 1 178 ? -0.205 -5.122 -20.301 1.00 93.88 178 ILE A O 1
ATOM 1525 N N . ASN A 1 179 ? 0.539 -3.060 -20.705 1.00 96.31 179 ASN A N 1
ATOM 1526 C CA . ASN A 1 179 ? 0.932 -2.789 -19.327 1.00 96.31 179 ASN A CA 1
ATOM 1527 C C . ASN A 1 179 ? -0.113 -1.907 -18.640 1.00 96.31 179 ASN A C 1
ATOM 1529 O O . ASN A 1 179 ? -0.241 -0.733 -18.976 1.00 96.31 179 ASN A O 1
ATOM 1533 N N . HIS A 1 180 ? -0.802 -2.464 -17.646 1.00 96.12 180 HIS A N 1
ATOM 1534 C CA . HIS A 1 180 ? -1.835 -1.775 -16.880 1.00 96.12 180 HIS A CA 1
ATOM 1535 C C . HIS A 1 180 ? -1.400 -1.567 -15.433 1.00 96.12 180 HIS A C 1
ATOM 1537 O O . HIS A 1 180 ? -0.922 -2.491 -14.769 1.00 96.12 180 HIS A O 1
ATOM 1543 N N . THR A 1 181 ? -1.587 -0.355 -14.928 1.00 96.44 181 THR A N 1
ATOM 1544 C CA . THR A 1 181 ? -1.348 -0.018 -13.523 1.00 96.44 181 THR A CA 1
ATOM 1545 C C . THR A 1 181 ? -2.612 -0.187 -12.693 1.00 96.44 181 THR A C 1
ATOM 1547 O O . THR A 1 181 ? -3.693 0.244 -13.085 1.00 96.44 181 THR A O 1
ATOM 1550 N N . VAL A 1 182 ? -2.471 -0.829 -11.539 1.00 95.25 182 VAL A N 1
ATOM 1551 C CA . VAL A 1 182 ? -3.562 -1.114 -10.609 1.00 95.25 182 VAL A CA 1
ATOM 1552 C C . VAL A 1 182 ? -3.163 -0.586 -9.241 1.00 95.25 182 VAL A C 1
ATOM 1554 O O . VAL A 1 182 ? -2.240 -1.110 -8.610 1.00 95.25 182 VAL A O 1
ATOM 1557 N N . ASN A 1 183 ? -3.858 0.450 -8.781 1.00 93.56 183 ASN A N 1
ATOM 1558 C CA . ASN A 1 183 ? -3.719 0.915 -7.413 1.00 93.56 183 ASN A CA 1
ATOM 1559 C C . ASN A 1 183 ? -4.642 0.128 -6.486 1.00 93.56 183 ASN A C 1
ATOM 1561 O O . ASN A 1 183 ? -5.806 -0.118 -6.793 1.00 93.56 183 ASN A O 1
ATOM 1565 N N . LEU A 1 184 ? -4.091 -0.243 -5.341 1.00 90.62 184 LEU A N 1
ATOM 1566 C CA . LEU A 1 184 ? -4.796 -0.823 -4.216 1.00 90.62 184 LEU A CA 1
ATOM 1567 C C . LEU A 1 184 ? -4.904 0.255 -3.150 1.00 90.62 184 LEU A C 1
ATOM 1569 O O . LEU A 1 184 ? -3.889 0.613 -2.544 1.00 90.62 184 LEU A O 1
ATOM 1573 N N . GLN A 1 185 ? -6.113 0.757 -2.923 1.00 87.94 185 GLN A N 1
ATOM 1574 C CA . GLN A 1 185 ? -6.344 1.741 -1.877 1.00 87.94 185 GLN A CA 1
ATOM 1575 C C . GLN A 1 185 ? -5.858 1.178 -0.539 1.00 87.94 185 GLN A C 1
ATOM 1577 O O . GLN A 1 185 ? -6.025 -0.007 -0.262 1.00 87.94 185 GLN A O 1
ATOM 1582 N N . HIS A 1 186 ? -5.201 2.001 0.276 1.00 81.50 186 HIS A N 1
ATOM 1583 C CA . HIS A 1 186 ? -4.604 1.536 1.533 1.00 81.50 186 HIS A CA 1
ATOM 1584 C C . HIS A 1 186 ? -5.010 2.382 2.745 1.00 81.50 186 HIS A C 1
ATOM 1586 O O . HIS A 1 186 ? -4.407 2.285 3.821 1.00 81.50 186 HIS A O 1
ATOM 1592 N N . GLY A 1 187 ? -6.030 3.226 2.570 1.00 80.88 187 GLY A N 1
ATOM 1593 C CA . GLY A 1 187 ? -6.530 4.122 3.600 1.00 80.88 187 GLY A CA 1
ATOM 1594 C C . GLY A 1 187 ? -7.862 4.786 3.272 1.00 80.88 187 GLY A C 1
ATOM 1595 O O . GLY A 1 187 ? -8.430 4.610 2.192 1.00 80.88 187 GLY A O 1
ATOM 1596 N N . VAL A 1 188 ? -8.357 5.577 4.224 1.00 79.69 188 VAL A N 1
ATOM 1597 C CA . VAL A 1 188 ? -9.563 6.395 4.045 1.00 79.69 188 VAL A CA 1
ATOM 1598 C C . VAL A 1 188 ? -9.321 7.466 2.982 1.00 79.69 188 VAL A C 1
ATOM 1600 O O . VAL A 1 188 ? -8.338 8.207 3.040 1.00 79.69 188 VAL A O 1
ATOM 1603 N N . MET A 1 189 ? -10.247 7.590 2.031 1.00 80.44 189 MET A N 1
ATOM 1604 C CA . MET A 1 189 ? -10.288 8.730 1.120 1.00 80.44 189 MET A CA 1
ATOM 1605 C C . MET A 1 189 ? -10.861 9.947 1.853 1.00 80.44 189 MET A C 1
ATOM 1607 O O . MET A 1 189 ? -12.066 10.059 2.056 1.00 80.44 189 MET A O 1
ATOM 1611 N N . ILE A 1 190 ? -9.973 10.844 2.271 1.00 75.12 190 ILE A N 1
ATOM 1612 C CA . ILE A 1 190 ? -10.306 12.153 2.846 1.00 75.12 190 ILE A CA 1
ATOM 1613 C C . ILE A 1 190 ? -10.114 13.241 1.794 1.00 75.12 190 ILE A C 1
ATOM 1615 O O . ILE A 1 190 ? -9.272 13.084 0.917 1.00 75.12 190 ILE A O 1
ATOM 1619 N N . LYS A 1 191 ? -10.840 14.360 1.893 1.00 70.75 191 LYS A N 1
ATOM 1620 C CA . LYS A 1 191 ? -10.674 15.497 0.973 1.00 70.75 191 LYS A CA 1
ATOM 1621 C C . LYS A 1 191 ? -9.255 16.074 1.091 1.00 70.75 191 LYS A C 1
ATOM 1623 O O . LYS A 1 191 ? -8.901 16.642 2.122 1.00 70.75 191 LYS A O 1
ATOM 1628 N N . LYS A 1 192 ? -8.456 15.934 0.033 1.00 72.56 192 LYS A N 1
ATOM 1629 C CA . LYS A 1 192 ? -7.085 16.460 -0.091 1.00 72.56 192 LYS A CA 1
ATOM 1630 C C . LYS A 1 192 ? -6.759 16.785 -1.552 1.00 72.56 192 LYS A C 1
ATOM 1632 O O . LYS A 1 192 ? -7.481 16.362 -2.449 1.00 72.56 192 LYS A O 1
ATOM 1637 N N . ASP A 1 193 ? -5.650 17.480 -1.793 1.00 67.12 193 ASP A N 1
ATOM 1638 C CA . ASP A 1 193 ? -5.248 17.893 -3.149 1.00 67.12 193 ASP A CA 1
ATOM 1639 C C . ASP A 1 193 ? -4.852 16.715 -4.058 1.00 67.12 193 ASP A C 1
ATOM 1641 O O . ASP A 1 193 ? -4.891 16.827 -5.278 1.00 67.12 193 ASP A O 1
ATOM 1645 N N . THR A 1 194 ? -4.457 15.572 -3.484 1.00 73.44 194 THR A N 1
ATOM 1646 C CA . THR A 1 194 ? -4.011 14.387 -4.242 1.00 73.44 194 THR A CA 1
ATOM 1647 C C . THR A 1 194 ? -4.523 13.096 -3.613 1.00 73.44 194 THR A C 1
ATOM 1649 O O . THR A 1 194 ? -4.357 12.876 -2.414 1.00 73.44 194 THR A O 1
ATOM 1652 N 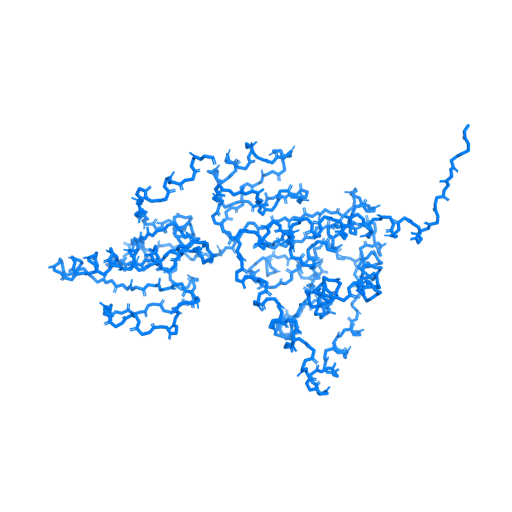N . HIS A 1 195 ? -5.121 12.210 -4.409 1.00 82.19 195 HIS A N 1
ATOM 1653 C CA . HIS A 1 195 ? -5.685 10.942 -3.937 1.00 82.19 195 HIS A CA 1
ATOM 1654 C C . HIS A 1 195 ? -4.925 9.753 -4.519 1.00 82.19 195 HIS A C 1
ATOM 1656 O O . HIS A 1 195 ? -4.495 9.798 -5.666 1.00 82.19 195 HIS A O 1
ATOM 1662 N N . GLU A 1 196 ? -4.754 8.704 -3.715 1.00 84.94 196 GLU A N 1
ATOM 1663 C CA . GLU A 1 196 ? -4.191 7.435 -4.184 1.00 84.94 196 GLU A CA 1
ATOM 1664 C C . GLU A 1 196 ? -5.062 6.841 -5.286 1.00 84.94 196 GLU A C 1
ATOM 1666 O O . GLU A 1 196 ? -6.286 6.892 -5.213 1.00 84.94 196 GLU A O 1
ATOM 1671 N N . GLY A 1 197 ? -4.422 6.305 -6.317 1.00 87.25 197 GLY A N 1
ATOM 1672 C CA . GLY A 1 197 ? -5.075 5.655 -7.446 1.00 87.25 197 GLY A CA 1
ATOM 1673 C C . GLY A 1 197 ? -5.512 6.595 -8.563 1.00 87.25 197 GLY A C 1
ATOM 1674 O O . GLY A 1 197 ? -5.803 6.107 -9.654 1.00 87.25 197 GLY A O 1
ATOM 1675 N N . ILE A 1 198 ? -5.488 7.916 -8.357 1.00 88.75 198 ILE A N 1
ATOM 1676 C CA . ILE A 1 198 ? -5.977 8.897 -9.341 1.00 88.75 198 ILE A CA 1
ATOM 1677 C C . ILE A 1 198 ? -5.185 8.877 -10.653 1.00 88.75 198 ILE A C 1
ATOM 1679 O O . ILE A 1 198 ? -5.724 9.201 -11.708 1.00 88.75 198 ILE A O 1
ATOM 1683 N N . VAL A 1 199 ? -3.909 8.474 -10.613 1.00 90.50 199 VAL A N 1
ATOM 1684 C CA . VAL A 1 199 ? -3.060 8.388 -11.813 1.00 90.50 199 VAL A CA 1
ATOM 1685 C C . VAL A 1 199 ? -2.894 6.962 -12.344 1.00 90.50 199 VAL A C 1
ATOM 1687 O O . VAL A 1 199 ? -2.160 6.767 -13.318 1.00 90.50 199 VAL A O 1
ATOM 1690 N N . SER A 1 200 ? -3.533 5.971 -11.720 1.00 92.44 200 SER A N 1
ATOM 1691 C CA . SER A 1 200 ? -3.470 4.566 -12.141 1.00 92.44 200 SER A CA 1
ATOM 1692 C C . SER A 1 200 ? -4.525 4.248 -13.204 1.00 92.44 200 SER A C 1
ATOM 1694 O O . SER A 1 200 ? -5.500 4.978 -13.370 1.00 92.44 200 SER A O 1
ATOM 1696 N N . ASP A 1 201 ? -4.331 3.168 -13.964 1.00 94.69 201 ASP A N 1
ATOM 1697 C CA . ASP A 1 201 ? -5.324 2.748 -14.959 1.00 94.69 201 ASP A CA 1
ATOM 1698 C C . ASP A 1 201 ? -6.575 2.189 -14.290 1.00 94.69 201 ASP A C 1
ATOM 1700 O O . ASP A 1 201 ? -7.663 2.467 -14.777 1.00 94.69 201 ASP A O 1
ATOM 1704 N N . PHE A 1 202 ? -6.411 1.466 -13.179 1.00 94.75 202 PHE A N 1
ATOM 1705 C CA . PHE A 1 202 ? -7.481 0.959 -12.323 1.00 94.75 202 PHE A CA 1
ATOM 1706 C C . PHE A 1 202 ? -7.215 1.329 -10.864 1.00 94.75 202 PHE A C 1
ATOM 1708 O O . PHE A 1 202 ? -6.062 1.302 -10.420 1.00 94.75 202 PHE A O 1
ATOM 1715 N N . ALA A 1 203 ? -8.278 1.608 -10.110 1.00 94.19 203 ALA A N 1
ATOM 1716 C CA . ALA A 1 203 ? -8.212 1.811 -8.666 1.00 94.19 203 ALA A CA 1
ATOM 1717 C C . ALA A 1 203 ? -9.175 0.853 -7.957 1.00 94.19 203 ALA A C 1
ATOM 1719 O O . ALA A 1 203 ? -10.378 0.849 -8.223 1.00 94.19 203 ALA A O 1
ATOM 1720 N N . LEU A 1 204 ? -8.622 0.032 -7.067 1.00 92.75 204 LEU A N 1
ATOM 1721 C CA . LEU A 1 204 ? -9.352 -0.921 -6.240 1.00 92.75 204 LEU A CA 1
ATOM 1722 C C . LEU A 1 204 ? -9.632 -0.270 -4.882 1.00 92.75 204 LEU A C 1
ATOM 1724 O O . LEU A 1 204 ? -8.700 0.026 -4.132 1.00 92.75 204 LEU A O 1
ATOM 1728 N N . LEU A 1 205 ? -10.907 -0.020 -4.596 1.00 90.88 205 LEU A N 1
ATOM 1729 C CA . LEU A 1 205 ? -11.398 0.760 -3.458 1.00 90.88 205 LEU A CA 1
ATOM 1730 C C . LEU A 1 205 ? -12.120 -0.140 -2.446 1.00 90.88 205 LEU A C 1
ATOM 1732 O O . LEU A 1 205 ? -12.659 -1.186 -2.806 1.00 90.88 205 LEU A O 1
ATOM 1736 N N . TYR A 1 206 ? -12.158 0.264 -1.173 1.00 87.56 206 TYR A N 1
ATOM 1737 C CA . TYR A 1 206 ? -12.667 -0.605 -0.104 1.00 87.56 206 TYR A CA 1
ATOM 1738 C C . TYR A 1 206 ? -14.188 -0.701 -0.057 1.00 87.56 206 TYR A C 1
ATOM 1740 O O . TYR A 1 206 ? -14.710 -1.693 0.434 1.00 87.56 206 TYR A O 1
ATOM 1748 N N . SER A 1 207 ? -14.905 0.331 -0.498 1.00 85.88 207 SER A N 1
ATOM 1749 C CA . SER A 1 207 ? -16.359 0.364 -0.366 1.00 85.88 207 SER A CA 1
ATOM 1750 C C . SER A 1 207 ? -17.026 1.216 -1.434 1.00 85.88 207 SER A C 1
ATOM 1752 O O . SER A 1 207 ? -16.427 2.153 -1.971 1.00 85.88 207 SER A O 1
ATOM 1754 N N . SER A 1 208 ? -18.312 0.959 -1.657 1.00 88.69 208 SER A N 1
ATOM 1755 C CA . SER A 1 208 ? -19.206 1.782 -2.476 1.00 88.69 208 SER A CA 1
ATOM 1756 C C . SER A 1 208 ? -19.127 3.273 -2.123 1.00 88.69 208 SER A C 1
ATOM 1758 O O . SER A 1 208 ? -19.165 4.129 -3.006 1.00 88.69 208 SER A O 1
ATOM 1760 N N . SER A 1 209 ? -18.966 3.614 -0.838 1.00 87.62 209 SER A N 1
ATOM 1761 C CA . SER A 1 209 ? -18.814 5.008 -0.395 1.00 87.62 209 SER A CA 1
ATOM 1762 C C . SER A 1 209 ? -17.537 5.651 -0.952 1.00 87.62 209 SER A C 1
ATOM 1764 O O . SER A 1 209 ? -17.585 6.756 -1.498 1.00 87.62 209 SER A O 1
ATOM 1766 N N . GLN A 1 210 ? -16.406 4.934 -0.907 1.00 88.81 210 GLN A N 1
ATOM 1767 C CA . GLN A 1 210 ? -15.160 5.399 -1.520 1.00 88.81 210 GLN A CA 1
ATOM 1768 C C . GLN A 1 210 ? -15.270 5.488 -3.043 1.00 88.81 210 GLN A C 1
ATOM 1770 O O . GLN A 1 210 ? -14.822 6.478 -3.612 1.00 88.81 210 GLN A O 1
ATOM 1775 N N . VAL A 1 211 ? -15.913 4.515 -3.700 1.00 92.44 211 VAL A N 1
ATOM 1776 C CA . VAL A 1 211 ? -16.166 4.559 -5.152 1.00 92.44 211 VAL A CA 1
ATOM 1777 C C . VAL A 1 211 ? -16.969 5.803 -5.525 1.00 92.44 211 VAL A C 1
ATOM 1779 O O . VAL A 1 211 ? -16.578 6.549 -6.421 1.00 92.44 211 VAL A O 1
ATOM 1782 N N . ASN A 1 212 ? -18.061 6.078 -4.814 1.00 91.44 212 ASN A N 1
ATOM 1783 C CA . ASN A 1 212 ? -18.915 7.237 -5.071 1.00 91.44 212 ASN A CA 1
ATOM 1784 C C . ASN A 1 212 ? -18.199 8.567 -4.823 1.00 91.44 212 ASN A C 1
ATOM 1786 O O . ASN A 1 212 ? -18.466 9.550 -5.516 1.00 91.44 212 ASN A O 1
ATOM 1790 N N . PHE A 1 213 ? -17.293 8.615 -3.848 1.00 90.38 213 PHE A N 1
ATOM 1791 C CA . PHE A 1 213 ? -16.430 9.770 -3.643 1.00 90.38 213 PHE A CA 1
ATOM 1792 C C . PHE A 1 213 ? -15.415 9.919 -4.786 1.00 90.38 213 PHE A C 1
ATOM 1794 O O . PHE A 1 213 ? -15.340 10.985 -5.392 1.00 90.38 213 PHE A O 1
ATOM 1801 N N . ALA A 1 214 ? -14.697 8.848 -5.135 1.00 91.38 214 ALA A N 1
ATOM 1802 C CA . ALA A 1 214 ? -13.686 8.831 -6.189 1.00 91.38 214 ALA A CA 1
ATOM 1803 C C . ALA A 1 214 ? -14.255 9.211 -7.566 1.00 91.38 214 ALA A C 1
ATOM 1805 O O . ALA A 1 214 ? -13.628 9.980 -8.289 1.00 91.38 214 ALA A O 1
ATOM 1806 N N . LYS A 1 215 ? -15.483 8.785 -7.896 1.00 92.88 215 LYS A N 1
ATOM 1807 C CA . LYS A 1 215 ? -16.186 9.176 -9.135 1.00 92.88 215 LYS A CA 1
ATOM 1808 C C . LYS A 1 215 ? -16.316 10.693 -9.324 1.00 92.88 215 LYS A C 1
ATOM 1810 O O . LYS A 1 215 ? -16.462 11.143 -10.451 1.00 92.88 215 LYS A O 1
ATOM 1815 N N . LYS A 1 216 ? -16.276 11.480 -8.242 1.00 90.62 216 LYS A N 1
ATOM 1816 C CA . LYS A 1 216 ? -16.384 12.950 -8.293 1.00 90.62 216 LYS A CA 1
ATOM 1817 C C . LYS A 1 216 ? -15.054 13.648 -8.573 1.00 90.62 216 LYS A C 1
ATOM 1819 O O . LYS A 1 216 ? -15.058 14.834 -8.877 1.00 90.62 216 LYS A O 1
ATOM 1824 N N . ILE A 1 217 ? -13.935 12.949 -8.387 1.00 88.69 217 ILE A N 1
ATOM 1825 C CA . ILE A 1 217 ? -12.592 13.545 -8.380 1.00 88.69 217 ILE A CA 1
ATOM 1826 C C . ILE A 1 217 ? -11.605 12.851 -9.325 1.00 88.69 217 ILE A C 1
ATOM 1828 O O . ILE A 1 217 ? -10.530 13.393 -9.554 1.00 88.69 217 ILE A O 1
ATOM 1832 N N . PHE A 1 218 ? -11.920 11.662 -9.845 1.00 89.31 218 PHE A N 1
ATOM 1833 C CA . PHE A 1 218 ? -11.052 10.930 -10.769 1.00 89.31 218 PHE A CA 1
ATOM 1834 C C . PHE A 1 218 ? -11.529 11.129 -12.204 1.00 89.31 218 PHE A C 1
ATOM 1836 O O . PHE A 1 218 ? -12.716 11.002 -12.496 1.00 89.31 218 PHE A O 1
ATOM 1843 N N . ASP A 1 219 ? -10.576 11.318 -13.115 1.00 85.81 219 ASP A N 1
ATOM 1844 C CA . ASP A 1 219 ? -10.848 11.519 -14.544 1.00 85.81 219 ASP A CA 1
ATOM 1845 C C . ASP A 1 219 ? -11.426 10.270 -15.238 1.00 85.81 219 ASP A C 1
ATOM 1847 O O . ASP A 1 219 ? -11.970 10.362 -16.336 1.00 85.81 219 ASP A O 1
ATOM 1851 N N . LYS A 1 220 ? -11.281 9.084 -14.629 1.00 86.25 220 LYS A N 1
ATOM 1852 C CA . LYS A 1 220 ? -11.696 7.787 -15.191 1.00 86.25 220 LYS A CA 1
ATOM 1853 C C . LYS A 1 220 ? -12.624 7.029 -14.232 1.00 86.25 220 LYS A C 1
ATOM 1855 O O . LYS A 1 220 ? -12.182 6.077 -13.585 1.00 86.25 220 LYS A O 1
ATOM 1860 N N . PRO A 1 221 ? -13.900 7.428 -14.121 1.00 85.69 221 PRO A N 1
ATOM 1861 C CA . PRO A 1 221 ? -14.832 6.836 -13.163 1.00 85.69 221 PRO A CA 1
ATOM 1862 C C . PRO A 1 221 ? -15.147 5.359 -13.449 1.00 85.69 221 PRO A C 1
ATOM 1864 O O . PRO A 1 221 ? -15.436 4.616 -12.512 1.00 85.69 221 PRO A O 1
ATOM 1867 N N . ASP A 1 222 ? -15.039 4.915 -14.705 1.00 89.62 222 ASP A N 1
ATOM 1868 C CA . ASP A 1 222 ? -15.356 3.537 -15.120 1.00 89.62 222 ASP A CA 1
ATOM 1869 C C . ASP A 1 222 ? -14.303 2.508 -14.683 1.00 89.62 222 ASP A C 1
ATOM 1871 O O . ASP A 1 222 ? -14.562 1.307 -14.674 1.00 89.62 222 ASP A O 1
ATOM 1875 N N . ASN A 1 223 ? -13.118 2.970 -14.276 1.00 92.12 223 ASN A N 1
ATOM 1876 C CA . ASN A 1 223 ? -12.019 2.101 -13.856 1.00 92.12 223 ASN A CA 1
ATOM 1877 C C . ASN A 1 223 ? -11.900 1.980 -12.326 1.00 92.12 223 ASN A C 1
ATOM 1879 O O . ASN A 1 223 ? -10.875 1.523 -11.804 1.00 92.12 223 ASN A O 1
ATOM 1883 N N . LEU A 1 224 ? -12.938 2.415 -11.611 1.00 94.06 224 LEU A N 1
ATOM 1884 C CA . LEU A 1 224 ? -13.052 2.338 -10.161 1.00 94.06 224 LEU A CA 1
ATOM 1885 C C . LEU A 1 224 ? -13.795 1.061 -9.783 1.00 94.06 224 LEU A C 1
ATOM 1887 O O . LEU A 1 224 ? -14.945 0.868 -10.171 1.00 94.06 224 LEU A O 1
ATOM 1891 N N . ILE A 1 225 ? -13.142 0.198 -9.013 1.00 93.31 225 ILE A N 1
ATOM 1892 C CA . ILE A 1 225 ? -13.675 -1.117 -8.661 1.00 93.31 225 ILE A CA 1
ATOM 1893 C C . ILE A 1 225 ? -13.806 -1.190 -7.144 1.00 93.31 225 ILE A C 1
ATOM 1895 O O . ILE A 1 225 ? -12.827 -1.001 -6.423 1.00 93.31 225 ILE A O 1
ATOM 1899 N N . GLU A 1 226 ? -15.009 -1.486 -6.656 1.00 91.56 226 GLU A N 1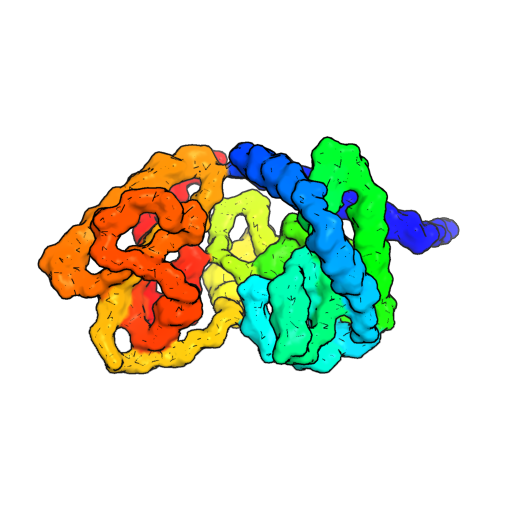
ATOM 1900 C CA . GLU A 1 226 ? -15.200 -1.893 -5.266 1.00 91.56 226 GLU A CA 1
ATOM 1901 C C . GLU A 1 226 ? -14.623 -3.296 -5.086 1.00 91.56 226 GLU A C 1
ATOM 1903 O O . GLU A 1 226 ? -15.130 -4.269 -5.639 1.00 91.56 226 GLU A O 1
ATOM 1908 N N . PHE A 1 227 ? -13.520 -3.380 -4.352 1.00 86.75 227 PHE A N 1
ATOM 1909 C CA . PHE A 1 227 ? -12.803 -4.625 -4.101 1.00 86.75 227 PHE A CA 1
ATOM 1910 C C . PHE A 1 227 ? -12.965 -5.111 -2.658 1.00 86.75 227 PHE A C 1
ATOM 1912 O O . PHE A 1 227 ? -12.755 -6.289 -2.381 1.00 86.75 227 PHE A O 1
ATOM 1919 N N . GLY A 1 228 ? -13.340 -4.218 -1.740 1.00 83.31 228 GLY A N 1
ATOM 1920 C CA . GLY A 1 228 ? -13.253 -4.502 -0.315 1.00 83.31 228 GLY A CA 1
ATOM 1921 C C . GLY A 1 228 ? -11.838 -4.279 0.228 1.00 83.31 228 GLY A C 1
ATOM 1922 O O . GLY A 1 228 ? -10.900 -3.975 -0.521 1.00 83.31 228 GLY A O 1
ATOM 1923 N N . PRO A 1 229 ? -11.660 -4.398 1.548 1.00 78.56 229 PRO A N 1
ATOM 1924 C CA . PRO A 1 229 ? -10.343 -4.326 2.149 1.00 78.56 229 PRO A CA 1
ATOM 1925 C C . PRO A 1 229 ? -9.501 -5.570 1.775 1.00 78.56 229 PRO A C 1
ATOM 1927 O O . PRO A 1 229 ? -10.038 -6.668 1.637 1.00 78.56 229 PRO A O 1
ATOM 1930 N N . PRO A 1 230 ? -8.165 -5.458 1.639 1.00 74.69 230 PRO A N 1
ATOM 1931 C CA . PRO A 1 230 ? -7.291 -6.518 1.126 1.00 74.69 230 PRO A CA 1
ATOM 1932 C C . PRO A 1 230 ? -6.963 -7.598 2.174 1.00 74.69 230 PRO A C 1
ATOM 1934 O O . PRO A 1 230 ? -5.909 -8.239 2.106 1.00 74.69 230 PRO A O 1
ATOM 1937 N N . TRP A 1 231 ? -7.830 -7.787 3.170 1.00 73.19 231 TRP A N 1
ATOM 1938 C CA . TRP A 1 231 ? -7.628 -8.709 4.281 1.00 73.19 231 TRP A CA 1
ATOM 1939 C C . TRP A 1 231 ? -8.675 -9.818 4.253 1.00 73.19 231 TRP A C 1
ATOM 1941 O O . TRP A 1 231 ? -9.870 -9.553 4.208 1.00 73.19 231 TRP A O 1
ATOM 1951 N N . ASN A 1 232 ? -8.222 -11.061 4.413 1.00 67.44 232 ASN A N 1
ATOM 1952 C CA . ASN A 1 232 ? -9.108 -12.163 4.775 1.00 67.44 232 ASN A CA 1
ATOM 1953 C C . ASN A 1 232 ? -9.219 -12.206 6.297 1.00 67.44 232 ASN A C 1
ATOM 1955 O O . ASN A 1 232 ? -8.277 -12.642 6.979 1.00 67.44 232 ASN A O 1
ATOM 1959 N N . ILE A 1 233 ? -10.345 -11.725 6.811 1.00 65.44 233 ILE A N 1
ATOM 1960 C CA . ILE A 1 233 ? -10.673 -11.778 8.234 1.00 65.44 233 ILE A CA 1
ATOM 1961 C C . ILE A 1 233 ? -11.646 -12.940 8.435 1.00 65.44 233 ILE A C 1
ATOM 1963 O O . ILE A 1 233 ? -12.620 -13.032 7.688 1.00 65.44 233 ILE A O 1
ATOM 1967 N N . PRO A 1 234 ? -11.353 -13.882 9.351 1.00 61.81 234 PRO A N 1
ATOM 1968 C CA . PRO A 1 234 ? -12.266 -14.979 9.645 1.00 61.81 234 PRO A CA 1
ATOM 1969 C C . PRO A 1 234 ? -13.640 -14.438 10.037 1.00 61.81 234 PRO A C 1
ATOM 1971 O O . PRO A 1 234 ? -13.716 -13.395 10.688 1.00 61.81 234 PRO A O 1
ATOM 1974 N N . ALA A 1 235 ? -14.695 -15.153 9.643 1.00 59.72 235 ALA A N 1
ATOM 1975 C CA . ALA A 1 235 ? -16.062 -14.800 9.993 1.00 59.72 235 ALA A CA 1
ATOM 1976 C C . ALA A 1 235 ? -16.207 -14.627 11.510 1.00 59.72 235 ALA A C 1
ATOM 1978 O O . ALA A 1 235 ? -15.595 -15.343 12.304 1.00 59.72 235 ALA A O 1
ATOM 1979 N N . VAL A 1 236 ? -17.011 -13.640 11.873 1.00 59.88 236 VAL A N 1
ATOM 1980 C CA . VAL A 1 236 ? -17.304 -13.273 13.248 1.00 59.88 236 VAL A CA 1
ATOM 1981 C C . VAL A 1 236 ? -18.212 -14.344 13.864 1.00 59.88 236 VAL A C 1
ATOM 1983 O O . VAL A 1 236 ? -19.258 -14.655 13.300 1.00 59.88 236 VAL A O 1
ATOM 1986 N N . GLU A 1 237 ? -17.806 -14.939 14.987 1.00 60.84 237 GLU A N 1
ATOM 1987 C CA . GLU A 1 237 ? -18.623 -15.916 15.718 1.00 60.84 237 GLU A CA 1
ATOM 1988 C C . GLU A 1 237 ? -19.591 -15.191 16.673 1.00 60.84 237 GLU A C 1
ATOM 1990 O O . GLU A 1 237 ? -19.203 -14.276 17.399 1.00 60.84 237 GLU A O 1
ATOM 1995 N N . ASP A 1 238 ? -20.860 -15.610 16.698 1.00 57.25 238 ASP A N 1
ATOM 1996 C CA . ASP A 1 238 ? -21.968 -14.953 17.423 1.00 57.25 238 ASP A CA 1
ATOM 1997 C C . ASP A 1 238 ? -21.922 -15.092 18.964 1.00 57.25 238 ASP A C 1
ATOM 1999 O O . ASP A 1 238 ? -22.930 -14.915 19.650 1.00 57.25 238 ASP A O 1
ATOM 2003 N N . LYS A 1 239 ? -20.780 -15.456 19.561 1.00 55.41 239 LYS A N 1
ATOM 2004 C CA . LYS A 1 239 ? -20.728 -15.856 20.978 1.00 55.41 239 LYS A CA 1
ATOM 2005 C C . LYS A 1 239 ? -19.504 -15.323 21.726 1.00 55.41 239 LYS A C 1
ATOM 2007 O O . LYS A 1 239 ? -18.579 -16.084 21.981 1.00 55.41 239 LYS A O 1
ATOM 2012 N N . ALA A 1 240 ? -19.531 -14.056 22.159 1.00 55.53 240 ALA A N 1
ATOM 2013 C CA . ALA A 1 240 ? -18.933 -13.601 23.432 1.00 55.53 240 ALA A CA 1
ATOM 2014 C C . ALA A 1 240 ? -19.256 -12.125 23.747 1.00 55.53 240 ALA A C 1
ATOM 2016 O O . ALA A 1 240 ? -19.837 -11.407 22.937 1.00 55.53 240 ALA A O 1
ATOM 2017 N N . SER A 1 241 ? -18.811 -11.679 24.928 1.00 60.47 241 SER A N 1
ATOM 2018 C CA . SER A 1 241 ? -18.759 -10.282 25.369 1.00 60.47 241 SER A CA 1
ATOM 2019 C C . SER A 1 241 ? -18.136 -9.356 24.318 1.00 60.47 241 SER A C 1
ATOM 2021 O O . SER A 1 241 ? -17.034 -9.616 23.832 1.00 60.47 241 SER A O 1
ATOM 2023 N N . CYS A 1 242 ? -18.821 -8.254 24.016 1.00 68.31 242 CYS A N 1
ATOM 2024 C CA . CYS A 1 242 ? -18.348 -7.228 23.094 1.00 68.31 242 CYS A CA 1
ATOM 2025 C C . CYS A 1 242 ? -17.184 -6.436 23.716 1.00 68.31 242 CYS A C 1
ATOM 2027 O O . CYS A 1 242 ? -17.369 -5.740 24.712 1.00 68.31 242 CYS A O 1
A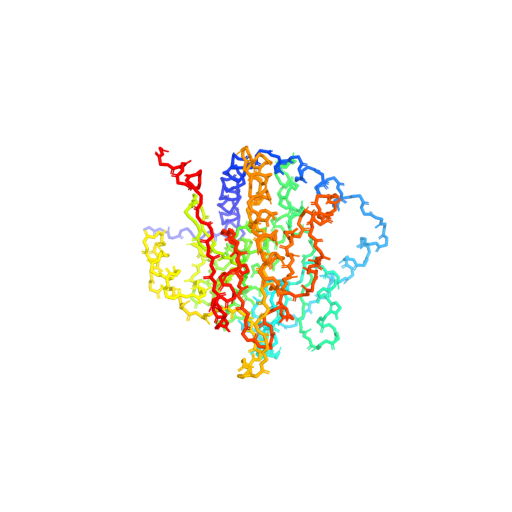TOM 2029 N N . GLU A 1 243 ? -15.994 -6.525 23.121 1.00 86.19 243 GLU A N 1
ATOM 2030 C CA . GLU A 1 243 ? -14.841 -5.689 23.482 1.00 86.19 243 GLU A CA 1
ATOM 2031 C C . GLU A 1 243 ? -14.991 -4.289 22.864 1.00 86.19 243 GLU A C 1
ATOM 2033 O O . GLU A 1 243 ? -15.382 -4.159 21.698 1.00 86.19 243 GLU A O 1
ATOM 2038 N N . VAL A 1 244 ? -14.643 -3.241 23.619 1.00 94.62 244 VAL A N 1
ATOM 2039 C CA . VAL A 1 244 ? -14.516 -1.877 23.086 1.00 94.62 244 VAL A CA 1
ATOM 2040 C C . VAL A 1 244 ? -13.053 -1.567 22.766 1.00 94.62 244 VAL A C 1
ATOM 2042 O O . VAL A 1 244 ? -12.155 -1.797 23.575 1.00 94.62 244 VAL A O 1
ATOM 2045 N N . ILE A 1 245 ? -12.790 -1.009 21.587 1.00 95.31 245 ILE A N 1
ATOM 2046 C CA . ILE A 1 245 ? -11.456 -0.564 21.180 1.00 95.31 245 ILE A CA 1
ATOM 2047 C C . ILE A 1 245 ? -11.494 0.932 20.891 1.00 95.31 245 ILE A C 1
ATOM 2049 O O . ILE A 1 245 ? -12.110 1.379 19.924 1.00 95.31 245 ILE A O 1
ATOM 2053 N N . LEU A 1 246 ? -10.794 1.702 21.719 1.00 94.75 246 LEU A N 1
ATOM 2054 C CA . LEU A 1 246 ? -10.562 3.124 21.507 1.00 94.75 246 LEU A CA 1
ATOM 2055 C C . LEU A 1 246 ? -9.430 3.303 20.491 1.00 94.75 246 LEU A C 1
ATOM 2057 O O . LEU A 1 246 ? -8.342 2.755 20.663 1.00 94.75 246 LEU A O 1
ATOM 2061 N N . VAL A 1 247 ? -9.674 4.058 19.425 1.00 92.62 247 VAL A N 1
ATOM 2062 C CA . VAL A 1 247 ? -8.767 4.201 18.281 1.00 92.62 247 VAL A CA 1
ATOM 2063 C C . VAL A 1 247 ? -8.308 5.646 18.160 1.00 92.62 247 VAL A C 1
ATOM 2065 O O . VAL A 1 247 ? -9.123 6.564 18.054 1.00 92.62 247 VAL A O 1
ATOM 2068 N N . SER A 1 248 ? -6.990 5.849 18.135 1.00 86.19 248 SER A N 1
ATOM 2069 C CA . SER A 1 248 ? -6.427 7.174 17.885 1.00 86.19 248 SER A CA 1
ATOM 2070 C C . SER A 1 248 ? -6.700 7.660 16.458 1.00 86.19 248 SER A C 1
ATOM 2072 O O . SER A 1 248 ? -7.015 6.890 15.546 1.00 86.19 248 SER A O 1
ATOM 2074 N N . ASP A 1 249 ? -6.485 8.949 16.232 1.00 78.00 249 ASP A N 1
ATOM 2075 C CA . ASP A 1 249 ? -6.503 9.535 14.900 1.00 78.00 249 ASP A CA 1
ATOM 2076 C C . ASP A 1 249 ? -5.399 8.975 13.981 1.00 78.00 249 ASP A C 1
ATOM 2078 O O . ASP A 1 249 ? -4.352 8.490 14.423 1.00 78.00 249 ASP A O 1
ATOM 2082 N N . GLY A 1 250 ? -5.684 8.991 12.673 1.00 65.44 250 GLY A N 1
ATOM 2083 C CA . GLY A 1 250 ? -4.845 8.396 11.628 1.00 65.44 250 GLY A CA 1
ATOM 2084 C C . GLY A 1 250 ? -3.925 9.354 10.865 1.00 65.44 250 GLY A C 1
ATOM 2085 O O . GLY A 1 250 ? -3.240 8.902 9.949 1.00 65.44 250 GLY A O 1
ATOM 2086 N N . ILE A 1 251 ? -3.937 10.665 11.147 1.00 63.00 251 ILE A N 1
ATOM 2087 C CA . ILE A 1 251 ? -3.345 11.675 10.246 1.00 63.00 251 ILE A CA 1
ATOM 2088 C C . ILE A 1 251 ? -2.199 12.439 10.914 1.00 63.00 251 ILE A C 1
ATOM 2090 O O . ILE A 1 251 ? -2.427 13.532 11.421 1.00 63.00 251 ILE A O 1
ATOM 2094 N N . PRO A 1 252 ? -0.949 11.959 10.842 1.00 57.28 252 PRO A N 1
ATOM 2095 C CA . PRO A 1 252 ? 0.201 12.749 11.260 1.00 57.28 252 PRO A CA 1
ATOM 2096 C C . PRO A 1 252 ? 0.525 13.898 10.296 1.00 57.28 252 PRO A C 1
ATOM 2098 O O . PRO A 1 252 ? 0.502 13.733 9.077 1.00 57.28 252 PRO A O 1
ATOM 2101 N N . GLY A 1 253 ? 0.941 15.044 10.851 1.00 55.62 253 GLY A N 1
ATOM 2102 C CA . GLY A 1 253 ? 1.886 15.943 10.168 1.00 55.62 253 GLY A CA 1
ATOM 2103 C C . GLY A 1 253 ? 1.381 17.298 9.658 1.00 55.62 253 GLY A C 1
ATOM 2104 O O . GLY A 1 253 ? 2.172 18.042 9.081 1.00 55.62 253 GLY A O 1
ATOM 2105 N N . GLY A 1 254 ? 0.120 17.670 9.881 1.00 56.69 254 GLY A N 1
ATOM 2106 C CA . GLY A 1 254 ? -0.375 19.009 9.525 1.00 56.69 254 GLY A CA 1
ATOM 2107 C C . GLY A 1 254 ? 0.104 20.130 10.472 1.00 56.69 254 GLY A C 1
ATOM 2108 O O . GLY A 1 254 ? 0.483 19.859 11.615 1.00 56.69 254 GLY A O 1
ATOM 2109 N N . PRO A 1 255 ? 0.066 21.409 10.050 1.00 54.22 255 PRO A N 1
ATOM 2110 C CA . PRO A 1 255 ? 0.146 22.543 10.974 1.00 54.22 255 PRO A CA 1
ATOM 2111 C C . PRO A 1 255 ? -0.906 22.403 12.085 1.00 54.22 255 PRO A C 1
ATOM 2113 O O . PRO A 1 255 ? -2.055 22.076 11.800 1.00 54.22 255 PRO A O 1
ATOM 2116 N N . GLY A 1 256 ? -0.507 22.590 13.345 1.00 62.84 256 GLY A N 1
ATOM 2117 C CA . GLY A 1 256 ? -1.385 22.395 14.508 1.00 62.84 256 GLY A CA 1
ATOM 2118 C C . GLY A 1 256 ? -1.572 20.938 14.951 1.00 62.84 256 GLY A C 1
ATOM 2119 O O . GLY A 1 256 ? -2.137 20.716 16.013 1.00 62.84 256 GLY A O 1
ATOM 2120 N N . TYR A 1 257 ? -1.046 19.943 14.225 1.00 70.12 257 TYR A N 1
ATOM 2121 C CA . TYR A 1 257 ? -1.276 18.519 14.512 1.00 70.12 257 TYR A CA 1
ATOM 2122 C C . TYR A 1 257 ? -1.082 18.121 15.980 1.00 70.12 257 TYR A C 1
ATOM 2124 O O . TYR A 1 257 ? -1.911 17.402 16.522 1.00 70.12 257 TYR A O 1
ATOM 2132 N N . ASN A 1 258 ? -0.034 18.616 16.643 1.00 72.56 258 ASN A N 1
ATOM 2133 C CA . ASN A 1 258 ? 0.224 18.272 18.042 1.00 72.56 258 ASN A CA 1
ATOM 2134 C C . ASN A 1 258 ? -0.899 18.748 18.978 1.00 72.56 258 ASN A C 1
ATOM 2136 O O . ASN A 1 258 ? -1.310 17.999 19.853 1.00 72.56 258 ASN A O 1
ATOM 2140 N N . GLU A 1 259 ? -1.424 19.960 18.783 1.00 74.50 259 GLU A N 1
ATOM 2141 C CA . GLU A 1 259 ? -2.525 20.483 19.604 1.00 74.50 259 GLU A CA 1
ATOM 2142 C C . GLU A 1 259 ? -3.806 19.668 19.383 1.00 74.50 259 GLU A C 1
ATOM 2144 O O . GLU A 1 259 ? -4.509 19.317 20.325 1.00 74.50 259 GLU A O 1
ATOM 2149 N N . TRP A 1 260 ? -4.083 19.312 18.129 1.00 76.56 260 TRP A N 1
ATOM 2150 C CA . TRP A 1 260 ? -5.254 18.520 17.762 1.00 76.56 260 TRP A CA 1
ATOM 2151 C C . TRP A 1 260 ? -5.158 17.100 18.299 1.00 76.56 260 TRP A C 1
ATOM 2153 O O . TRP A 1 260 ? -6.136 16.567 18.812 1.00 76.56 260 TRP A O 1
ATOM 2163 N N . ARG A 1 261 ? -3.964 16.512 18.224 1.00 79.06 261 ARG A N 1
ATOM 2164 C CA . ARG A 1 261 ? -3.664 15.203 18.791 1.00 79.06 261 ARG A CA 1
ATOM 2165 C C . ARG A 1 261 ? -3.920 15.189 20.293 1.00 79.06 261 ARG A C 1
ATOM 2167 O O . ARG A 1 261 ? -4.563 14.263 20.768 1.00 79.06 261 ARG A O 1
ATOM 2174 N N . LEU A 1 262 ? -3.444 16.198 21.025 1.00 81.62 262 LEU A N 1
ATOM 2175 C CA . LEU A 1 262 ? -3.654 16.290 22.473 1.00 81.62 262 LEU A CA 1
ATOM 2176 C C . LEU A 1 262 ? -5.143 16.426 22.815 1.00 81.62 262 LEU A C 1
ATOM 2178 O O . LEU A 1 262 ? -5.636 15.670 23.641 1.00 81.62 262 LEU A O 1
ATOM 2182 N N . LYS A 1 263 ? -5.897 17.267 22.096 1.00 84.75 263 LYS A N 1
ATOM 2183 C CA . LYS A 1 263 ? -7.359 17.366 22.279 1.00 84.75 263 LYS A CA 1
ATOM 2184 C C . LYS A 1 263 ? -8.083 16.049 21.980 1.00 84.75 263 LYS A C 1
ATOM 2186 O O . LYS A 1 263 ? -8.975 15.646 22.720 1.00 84.75 263 LYS A O 1
ATOM 2191 N N . ASN A 1 264 ? -7.702 15.363 20.902 1.00 86.44 264 ASN A N 1
ATOM 2192 C CA . ASN A 1 264 ? -8.248 14.046 20.569 1.00 86.44 264 ASN A CA 1
ATOM 2193 C C . ASN A 1 264 ? -7.935 13.026 21.675 1.00 86.44 264 ASN A C 1
ATOM 2195 O O . ASN A 1 264 ? -8.782 12.202 22.017 1.00 86.44 264 ASN A O 1
ATOM 2199 N N . LEU A 1 265 ? -6.728 13.086 22.240 1.00 87.25 265 LEU A N 1
ATOM 2200 C CA . LEU A 1 265 ? -6.306 12.229 23.339 1.00 87.25 265 LEU A CA 1
ATOM 2201 C C . LEU A 1 265 ? -7.128 12.491 24.606 1.00 87.25 265 LEU A C 1
ATOM 2203 O O . LEU A 1 265 ? -7.592 11.525 25.204 1.00 87.25 265 LEU A O 1
ATOM 2207 N N . ASP A 1 266 ? -7.369 13.753 24.966 1.00 88.88 266 ASP A N 1
ATOM 2208 C CA . ASP A 1 266 ? -8.191 14.126 26.127 1.00 88.88 266 ASP A CA 1
ATOM 2209 C C . ASP A 1 266 ? -9.611 13.555 26.013 1.00 88.88 266 ASP A C 1
ATOM 2211 O O . ASP A 1 266 ? -10.095 12.897 26.932 1.00 88.88 266 ASP A O 1
ATOM 2215 N N . ILE A 1 267 ? -10.240 13.683 24.838 1.00 91.38 267 ILE A N 1
ATOM 2216 C CA . ILE A 1 267 ? -11.568 13.103 24.571 1.00 91.38 267 ILE A CA 1
ATOM 2217 C C . ILE A 1 267 ? -11.557 11.578 24.745 1.00 91.38 267 ILE A C 1
ATOM 2219 O O . ILE A 1 267 ? -12.501 10.999 25.289 1.00 91.38 267 ILE A O 1
ATOM 2223 N N . LEU A 1 268 ? -10.506 10.899 24.280 1.00 92.38 268 LEU A N 1
ATOM 2224 C CA . LEU A 1 268 ? -10.385 9.446 24.420 1.00 92.38 268 LEU A CA 1
ATOM 2225 C C . LEU A 1 268 ? -10.121 9.029 25.869 1.00 92.38 268 LEU A C 1
ATOM 2227 O O . LEU A 1 268 ? -10.627 7.990 26.288 1.00 92.38 268 LEU A O 1
ATOM 2231 N N . ILE A 1 269 ? -9.384 9.833 26.640 1.00 92.31 269 ILE A N 1
ATOM 2232 C CA . ILE A 1 269 ? -9.196 9.629 28.081 1.00 92.31 269 ILE A CA 1
ATOM 2233 C C . ILE A 1 269 ? -10.540 9.764 28.802 1.00 92.31 269 ILE A C 1
ATOM 2235 O O . ILE A 1 269 ? -10.904 8.872 29.566 1.00 92.31 269 ILE A O 1
ATOM 2239 N N . ASP A 1 270 ? -11.323 10.801 28.519 1.00 93.94 270 ASP A N 1
ATOM 2240 C CA . ASP A 1 270 ? -12.640 10.975 29.141 1.00 93.94 270 ASP A CA 1
ATOM 2241 C C . ASP A 1 270 ? -13.616 9.863 28.736 1.00 93.94 270 ASP A C 1
ATOM 2243 O O . ASP A 1 270 ? -14.320 9.308 29.579 1.00 93.94 270 ASP A O 1
ATOM 2247 N N . THR A 1 271 ? -13.578 9.441 27.469 1.00 94.94 271 THR A N 1
ATOM 2248 C CA . THR A 1 271 ? -14.328 8.265 27.001 1.00 94.94 271 THR A CA 1
ATOM 2249 C C . THR A 1 271 ? -13.912 7.007 27.768 1.00 94.94 271 THR A C 1
ATOM 2251 O O . THR A 1 271 ? -14.764 6.215 28.161 1.00 94.94 271 THR A O 1
ATOM 2254 N N . SER A 1 272 ? -12.612 6.817 28.015 1.00 94.69 272 SER A N 1
ATOM 2255 C CA . SER A 1 272 ? -12.110 5.659 28.758 1.00 94.69 272 SER A CA 1
ATOM 2256 C C . SER A 1 272 ? -12.577 5.646 30.216 1.00 94.69 272 SER A C 1
ATOM 2258 O O . SER A 1 272 ? -13.009 4.600 30.692 1.00 94.69 272 SER A O 1
ATOM 2260 N N . ARG A 1 273 ? -12.604 6.806 30.888 1.00 94.62 273 ARG A N 1
ATOM 2261 C CA . ARG A 1 273 ? -13.129 6.948 32.257 1.00 94.62 273 ARG A CA 1
ATOM 2262 C C . ARG A 1 273 ? -14.606 6.574 32.330 1.00 94.62 273 ARG A C 1
ATOM 2264 O O . ARG A 1 273 ? -14.994 5.802 33.199 1.00 94.62 273 ARG A O 1
ATOM 2271 N N . LEU A 1 274 ? -15.408 7.038 31.371 1.00 95.31 274 LEU A N 1
ATOM 2272 C CA . LEU A 1 274 ? -16.824 6.680 31.295 1.00 95.31 274 LEU A CA 1
ATOM 2273 C C . LEU A 1 274 ? -17.025 5.167 31.105 1.00 95.31 274 LEU A C 1
ATOM 2275 O O . LEU A 1 274 ? -17.891 4.569 31.739 1.00 95.31 274 LEU A O 1
ATOM 2279 N N . LEU A 1 275 ? -16.217 4.521 30.257 1.00 94.19 275 LEU A N 1
ATOM 2280 C CA . LEU A 1 275 ? -16.265 3.064 30.089 1.00 94.19 275 LEU A CA 1
ATOM 2281 C C . LEU A 1 275 ? -15.899 2.329 31.388 1.00 94.19 275 LEU A C 1
ATOM 2283 O O . LEU A 1 275 ? -16.525 1.318 31.706 1.00 94.19 275 LEU A O 1
ATOM 2287 N N . GLU A 1 276 ? -14.939 2.844 32.162 1.00 92.94 276 GLU A N 1
ATOM 2288 C CA . GLU A 1 276 ? -14.570 2.291 33.472 1.00 92.94 276 GLU A CA 1
ATOM 2289 C C . GLU A 1 276 ? -15.695 2.425 34.500 1.00 92.94 276 GLU A C 1
ATOM 2291 O O . GLU A 1 276 ? -16.018 1.443 35.172 1.00 92.94 276 GLU A O 1
ATOM 2296 N N . GLU A 1 277 ? -16.334 3.595 34.583 1.00 95.19 277 GLU A N 1
ATOM 2297 C CA . GLU A 1 277 ? -17.501 3.837 35.442 1.00 95.19 277 GLU A CA 1
ATOM 2298 C C . GLU A 1 277 ? -18.654 2.877 35.112 1.00 95.19 277 GLU A C 1
ATOM 2300 O O . GLU A 1 277 ? -19.286 2.313 36.009 1.00 95.19 277 GLU A O 1
ATOM 2305 N N . LEU A 1 278 ? -18.872 2.622 33.819 1.00 93.56 278 LEU A N 1
ATOM 2306 C CA . LEU A 1 278 ? -19.868 1.674 33.313 1.00 93.56 278 LEU A CA 1
ATOM 2307 C C . LEU A 1 278 ? -19.416 0.205 33.377 1.00 93.56 278 LEU A C 1
ATOM 2309 O O . LEU A 1 278 ? -20.185 -0.685 33.014 1.00 93.56 278 LEU A O 1
ATOM 2313 N N . LYS A 1 279 ? -18.194 -0.072 33.854 1.00 91.75 279 LYS A N 1
ATOM 2314 C CA . LYS A 1 279 ? -17.591 -1.414 33.944 1.00 91.75 279 LYS A CA 1
ATOM 2315 C C . LYS A 1 279 ? -17.515 -2.150 32.598 1.00 91.75 279 LYS A C 1
ATOM 2317 O O . LYS A 1 279 ? -17.621 -3.376 32.550 1.00 91.75 279 LYS A O 1
ATOM 2322 N N . ILE A 1 280 ? -17.312 -1.415 31.509 1.00 90.06 280 ILE A N 1
ATOM 2323 C CA . ILE A 1 280 ? -17.127 -1.956 30.160 1.00 90.06 280 ILE A CA 1
ATOM 2324 C C . ILE A 1 280 ? -15.628 -2.164 29.911 1.00 90.06 280 ILE A C 1
ATOM 2326 O O . ILE A 1 280 ? -14.831 -1.238 30.062 1.00 90.06 280 ILE A O 1
ATOM 2330 N N . ASP A 1 281 ? -15.228 -3.382 29.525 1.00 89.75 281 ASP A N 1
ATOM 2331 C CA . ASP A 1 281 ? -13.827 -3.659 29.184 1.00 89.75 281 ASP A CA 1
ATOM 2332 C C . ASP A 1 281 ? -13.439 -2.978 27.870 1.00 89.75 281 ASP A C 1
ATOM 2334 O O . ASP A 1 281 ? -14.164 -3.040 26.870 1.00 89.75 281 ASP A O 1
ATOM 2338 N N . TYR A 1 282 ? -12.265 -2.350 27.870 1.00 93.75 282 TYR A N 1
ATOM 2339 C CA . TYR A 1 282 ? -11.761 -1.645 26.705 1.00 93.75 282 TYR A CA 1
ATOM 2340 C C . TYR A 1 282 ? -10.248 -1.782 26.547 1.00 93.75 282 TYR A C 1
ATOM 2342 O O . TYR A 1 282 ? -9.498 -2.063 27.486 1.00 93.75 282 TYR A O 1
ATOM 2350 N N . SER A 1 283 ? -9.785 -1.539 25.325 1.00 93.81 283 SER A N 1
ATOM 2351 C CA . SER A 1 283 ? -8.374 -1.316 25.036 1.00 93.81 283 SER A CA 1
ATOM 2352 C C . SER A 1 283 ? -8.174 -0.059 24.205 1.00 93.81 283 SER A C 1
ATOM 2354 O O . SER A 1 283 ? -9.015 0.289 23.382 1.00 93.81 283 SER A O 1
ATOM 2356 N N . TYR A 1 284 ? -7.055 0.628 24.412 1.00 92.75 284 TYR A N 1
ATOM 2357 C CA . TYR A 1 284 ? -6.673 1.777 23.604 1.00 92.75 284 TYR A CA 1
ATOM 2358 C C . TYR A 1 284 ? -5.604 1.397 22.584 1.00 92.75 284 TYR A C 1
ATOM 2360 O O . TYR A 1 284 ? -4.579 0.797 22.915 1.00 92.75 284 TYR A O 1
ATOM 2368 N N . ARG A 1 285 ? -5.834 1.764 21.325 1.00 90.88 285 ARG A N 1
ATOM 2369 C CA . ARG A 1 285 ? -4.940 1.499 20.207 1.00 90.88 285 ARG A CA 1
ATOM 2370 C C . ARG A 1 285 ? -4.350 2.803 19.662 1.00 90.88 285 ARG A C 1
ATOM 2372 O O . ARG A 1 285 ? -5.027 3.506 18.907 1.00 90.88 285 ARG A O 1
ATOM 2379 N N . PRO A 1 286 ? -3.082 3.102 19.988 1.00 86.31 286 PRO A N 1
ATOM 2380 C CA . PRO A 1 286 ? -2.407 4.285 19.480 1.00 86.31 286 PRO A CA 1
ATOM 2381 C C . PRO A 1 286 ? -1.990 4.145 18.016 1.00 86.31 286 PRO A C 1
ATOM 2383 O O . PRO A 1 286 ? -1.770 3.044 17.500 1.00 86.31 286 PRO A O 1
ATOM 2386 N N . HIS A 1 287 ? -1.769 5.289 17.370 1.00 79.88 287 HIS A N 1
ATOM 2387 C CA . HIS A 1 287 ? -1.118 5.360 16.072 1.00 79.88 287 HIS A CA 1
ATOM 2388 C C . HIS A 1 287 ? 0.318 4.842 16.185 1.00 79.88 287 HIS A C 1
ATOM 2390 O O . HIS A 1 287 ? 1.032 5.157 17.138 1.00 79.88 287 HIS A O 1
ATOM 2396 N N . SER A 1 288 ? 0.802 4.123 15.169 1.00 73.69 288 SER A N 1
ATOM 2397 C CA . SER A 1 288 ? 2.142 3.516 15.181 1.00 73.69 288 SER A CA 1
ATOM 2398 C C . SER A 1 288 ? 3.291 4.516 15.360 1.00 73.69 288 SER A C 1
ATOM 2400 O O . SER A 1 288 ? 4.373 4.130 15.789 1.00 73.69 288 SER A O 1
ATOM 2402 N N . PHE A 1 289 ? 3.065 5.793 15.041 1.00 68.44 289 PHE A N 1
ATOM 2403 C CA . PHE A 1 289 ? 4.057 6.866 15.194 1.00 68.44 289 PHE A CA 1
ATOM 2404 C C . PHE A 1 289 ? 4.141 7.422 16.609 1.00 68.44 289 PHE A C 1
ATOM 2406 O O . PHE A 1 289 ? 5.122 8.074 16.939 1.00 68.44 289 PHE A O 1
ATOM 2413 N N . HIS A 1 290 ? 3.129 7.181 17.435 1.00 68.06 290 HIS A N 1
ATOM 2414 C CA . HIS A 1 290 ? 3.049 7.781 18.755 1.00 68.06 290 HIS A CA 1
ATOM 2415 C C . HIS A 1 290 ? 3.445 6.791 19.859 1.00 68.06 290 HIS A C 1
ATOM 2417 O O . HIS A 1 290 ? 3.529 7.197 21.010 1.00 68.06 290 HIS A O 1
ATOM 2423 N N . ILE A 1 291 ? 3.676 5.503 19.552 1.00 59.03 291 ILE A N 1
ATOM 2424 C CA . ILE A 1 291 ? 3.880 4.407 20.533 1.00 59.03 291 ILE A CA 1
ATOM 2425 C C . ILE A 1 291 ? 4.998 4.696 21.562 1.00 59.03 291 ILE A C 1
ATOM 2427 O O . ILE A 1 291 ? 5.021 4.090 22.629 1.00 59.03 291 ILE A O 1
ATOM 2431 N N . LEU A 1 292 ? 5.899 5.636 21.274 1.00 52.59 292 LEU A N 1
ATOM 2432 C CA . LEU A 1 292 ? 7.073 5.945 22.093 1.00 52.59 292 LEU A CA 1
ATOM 2433 C C . LEU A 1 292 ? 6.884 7.109 23.080 1.00 52.59 292 LEU A C 1
ATOM 2435 O O . LEU A 1 292 ? 7.806 7.411 23.833 1.00 52.59 292 LEU A O 1
ATOM 2439 N N . GLU A 1 293 ? 5.721 7.755 23.107 1.00 56.53 293 GLU A N 1
ATOM 2440 C CA . GLU A 1 293 ? 5.464 8.888 23.997 1.00 56.53 293 GLU A CA 1
ATOM 2441 C C . GLU A 1 293 ? 4.681 8.394 25.221 1.00 56.53 293 GLU A C 1
ATOM 2443 O O . GLU A 1 293 ? 3.665 7.717 25.088 1.00 56.53 293 GLU A O 1
ATOM 2448 N N . GLY A 1 294 ? 5.162 8.684 26.437 1.00 59.28 294 GLY A N 1
ATOM 2449 C CA . GLY A 1 294 ? 4.598 8.218 27.720 1.00 59.28 294 GLY A CA 1
ATOM 2450 C C . GLY A 1 294 ? 3.171 8.696 28.044 1.00 59.28 294 GLY A C 1
ATOM 2451 O O . GLY A 1 294 ? 2.756 8.631 29.199 1.00 59.28 294 GLY A O 1
ATOM 2452 N N . GLU A 1 295 ? 2.442 9.162 27.035 1.00 63.41 295 GLU A N 1
ATOM 2453 C CA . GLU A 1 295 ? 1.077 9.692 27.030 1.00 63.41 295 GLU A CA 1
ATOM 2454 C C . GLU A 1 295 ? 0.014 8.598 27.245 1.00 63.41 295 GLU A C 1
ATOM 2456 O O . GLU A 1 295 ? -1.135 8.884 27.563 1.00 63.41 295 GLU A O 1
ATOM 2461 N N . TYR A 1 296 ? 0.399 7.324 27.139 1.00 70.81 296 TYR A N 1
ATOM 2462 C CA . TYR A 1 296 ? -0.510 6.178 27.265 1.00 70.81 296 TYR A CA 1
ATOM 2463 C C . TYR A 1 296 ? -0.759 5.681 28.677 1.00 70.81 296 TYR A C 1
ATOM 2465 O O . TYR A 1 296 ? -1.558 4.767 28.862 1.00 70.81 296 TYR A O 1
ATOM 2473 N N . LYS A 1 297 ? -0.094 6.269 29.673 1.00 76.00 297 LYS A N 1
ATOM 2474 C CA . LYS A 1 297 ? -0.247 5.881 31.083 1.00 76.00 297 LYS A CA 1
ATOM 2475 C C . LYS A 1 297 ? -1.684 6.027 31.590 1.00 76.00 297 LYS A C 1
ATOM 2477 O O . LYS A 1 297 ? -2.037 5.379 32.565 1.00 76.00 297 LYS A O 1
ATOM 2482 N N . ASN A 1 298 ? -2.487 6.859 30.927 1.00 82.50 298 ASN A N 1
ATOM 2483 C CA . ASN A 1 298 ? -3.877 7.116 31.291 1.00 82.50 298 ASN A CA 1
ATOM 2484 C C . ASN A 1 298 ? -4.845 6.010 30.849 1.00 82.50 298 ASN A C 1
ATOM 2486 O O . ASN A 1 298 ? -5.997 6.039 31.260 1.00 82.50 298 ASN A O 1
ATOM 2490 N N . PHE A 1 299 ? -4.408 5.047 30.031 1.00 88.88 299 PHE A N 1
ATOM 2491 C CA . PHE A 1 299 ? -5.254 3.933 29.607 1.00 88.88 299 PHE A CA 1
ATOM 2492 C C . PHE A 1 299 ? -4.849 2.645 30.311 1.00 88.88 299 PHE A C 1
ATOM 2494 O O . PHE A 1 299 ? -3.674 2.274 30.339 1.00 88.88 299 PHE A O 1
ATOM 2501 N N . LYS A 1 300 ? -5.845 1.900 30.792 1.00 86.19 300 LYS A N 1
ATOM 2502 C CA . LYS A 1 300 ? -5.643 0.627 31.495 1.00 86.19 300 LYS A CA 1
ATOM 2503 C C . LYS A 1 300 ? -4.948 -0.440 30.641 1.00 86.19 300 LYS A C 1
ATOM 2505 O O . LYS A 1 300 ? -4.165 -1.236 31.158 1.00 86.19 300 LYS A O 1
ATOM 2510 N N . ARG A 1 301 ? -5.243 -0.486 29.335 1.00 90.50 301 ARG A N 1
ATOM 2511 C CA . ARG A 1 301 ? -4.717 -1.493 28.398 1.00 90.50 301 ARG A CA 1
ATOM 2512 C C . ARG A 1 301 ? -4.368 -0.871 27.053 1.00 90.50 301 ARG A C 1
ATOM 2514 O O . ARG A 1 301 ? -5.223 -0.277 26.403 1.00 90.50 301 ARG A O 1
ATOM 2521 N N . ILE A 1 302 ? -3.135 -1.095 26.600 1.00 90.31 302 ILE A N 1
ATOM 2522 C CA . ILE A 1 302 ? -2.664 -0.677 25.275 1.00 90.31 302 ILE A CA 1
ATOM 2523 C C . ILE A 1 302 ? -2.683 -1.861 24.315 1.00 90.31 302 ILE A C 1
ATOM 2525 O O . ILE A 1 302 ? -2.054 -2.888 24.564 1.00 90.31 302 ILE A O 1
ATOM 2529 N N . ASN A 1 303 ? -3.383 -1.712 23.193 1.00 89.06 303 ASN A N 1
ATOM 2530 C CA . ASN A 1 303 ? -3.476 -2.727 22.155 1.00 89.06 303 ASN A CA 1
ATOM 2531 C C . ASN A 1 303 ? -2.462 -2.464 21.033 1.00 89.06 303 ASN A C 1
ATOM 2533 O O . ASN A 1 303 ? -2.698 -1.670 20.119 1.00 89.06 303 ASN A O 1
ATOM 2537 N N . THR A 1 304 ? -1.352 -3.200 21.065 1.00 86.69 304 THR A N 1
ATOM 2538 C CA . THR A 1 304 ? -0.303 -3.192 20.030 1.00 86.69 304 THR A CA 1
ATOM 2539 C C . THR A 1 304 ? -0.378 -4.395 19.086 1.00 86.69 304 THR A C 1
ATOM 2541 O O . THR A 1 304 ? 0.520 -4.597 18.266 1.00 86.69 304 THR A O 1
ATOM 2544 N N . GLN A 1 305 ? -1.446 -5.197 19.161 1.00 87.75 305 GLN A N 1
ATOM 2545 C CA . GLN A 1 305 ? -1.590 -6.396 18.337 1.00 87.75 305 GLN A CA 1
ATOM 2546 C C . GLN A 1 305 ? -1.597 -6.040 16.837 1.00 87.75 305 GLN A C 1
ATOM 2548 O O . GLN A 1 305 ? -2.006 -4.941 16.446 1.00 87.75 305 GLN A O 1
ATOM 2553 N N . PRO A 1 306 ? -1.173 -6.943 15.941 1.00 85.81 306 PRO A N 1
ATOM 2554 C CA . PRO A 1 306 ? -1.352 -6.762 14.504 1.00 85.81 306 PRO A CA 1
ATOM 2555 C C . PRO A 1 306 ? -2.817 -6.473 14.141 1.00 85.81 306 PRO A C 1
ATOM 2557 O O . PRO A 1 306 ? -3.716 -7.100 14.692 1.00 85.81 306 PRO A O 1
ATOM 2560 N N . VAL A 1 307 ? -3.062 -5.581 13.168 1.00 85.50 307 VAL A N 1
ATOM 2561 C CA . VAL A 1 307 ? -4.424 -5.192 12.726 1.00 85.50 307 VAL A CA 1
ATOM 2562 C C . VAL A 1 307 ? -5.300 -6.413 12.439 1.00 85.50 307 VAL A C 1
ATOM 2564 O O . VAL A 1 307 ? -6.426 -6.483 12.911 1.00 85.50 307 VAL A O 1
ATOM 2567 N N . LYS A 1 308 ? -4.747 -7.431 11.766 1.00 82.69 308 LYS A N 1
ATOM 2568 C CA . LYS A 1 308 ? -5.463 -8.682 11.498 1.00 82.69 308 LYS A CA 1
ATOM 2569 C C . LYS A 1 308 ? -5.998 -9.347 12.770 1.00 82.69 308 LYS A C 1
ATOM 2571 O O . LYS A 1 308 ? -7.108 -9.850 12.741 1.00 82.69 308 LYS A O 1
ATOM 2576 N N . GLN A 1 309 ? -5.231 -9.365 13.860 1.00 84.88 309 GLN A N 1
ATOM 2577 C CA . GLN A 1 309 ? -5.675 -9.966 15.123 1.00 84.88 309 GLN A CA 1
ATOM 2578 C C . GLN A 1 309 ? -6.766 -9.124 15.785 1.00 84.88 309 GLN A C 1
ATOM 2580 O O . GLN A 1 309 ? -7.771 -9.676 16.208 1.00 84.88 309 GLN A O 1
ATOM 2585 N N . VAL A 1 310 ? -6.603 -7.798 15.789 1.00 88.12 310 VAL A N 1
ATOM 2586 C CA . VAL A 1 310 ? -7.590 -6.855 16.342 1.00 88.12 310 VAL A CA 1
ATOM 2587 C C . VAL A 1 310 ? -8.958 -7.007 15.673 1.00 88.12 310 VAL A C 1
ATOM 2589 O O . VAL A 1 310 ? -9.991 -7.035 16.340 1.00 88.12 310 VAL A O 1
ATOM 2592 N N . LEU A 1 311 ? -8.952 -7.143 14.351 1.00 87.44 311 LEU A N 1
ATOM 2593 C CA . LEU A 1 311 ? -10.158 -7.294 13.545 1.00 87.44 311 LEU A CA 1
ATOM 2594 C C . LEU A 1 311 ? -10.695 -8.738 13.502 1.00 87.44 311 LEU A C 1
ATOM 2596 O O . LEU A 1 311 ? -11.766 -8.973 12.970 1.00 87.44 311 LEU A O 1
ATOM 2600 N N . SER A 1 312 ? -9.965 -9.730 14.021 1.00 84.69 312 SER A N 1
ATOM 2601 C CA . SER A 1 312 ? -10.423 -11.129 14.004 1.00 84.69 312 SER A CA 1
ATOM 2602 C C . SER A 1 312 ? -11.289 -11.466 15.219 1.00 84.69 312 SER A C 1
ATOM 2604 O O . SER A 1 312 ? -11.144 -10.868 16.288 1.00 84.69 312 SER A O 1
ATOM 2606 N N . GLY A 1 313 ? -12.120 -12.499 15.084 1.00 81.12 313 GLY A N 1
ATOM 2607 C CA . GLY A 1 313 ? -12.918 -13.058 16.176 1.00 81.12 313 GLY A CA 1
ATOM 2608 C C . GLY A 1 313 ? -14.264 -12.357 16.339 1.00 81.12 313 GLY A C 1
ATOM 2609 O O . GLY A 1 313 ? -14.864 -11.933 15.358 1.00 81.12 313 GLY A O 1
ATOM 2610 N N . ASN A 1 314 ? -14.731 -12.252 17.583 1.00 82.75 314 ASN A N 1
ATOM 2611 C CA . ASN A 1 314 ? -16.073 -11.763 17.917 1.00 82.75 314 ASN A CA 1
ATOM 2612 C C . ASN A 1 314 ? -16.301 -10.295 17.506 1.00 82.75 314 ASN A C 1
ATOM 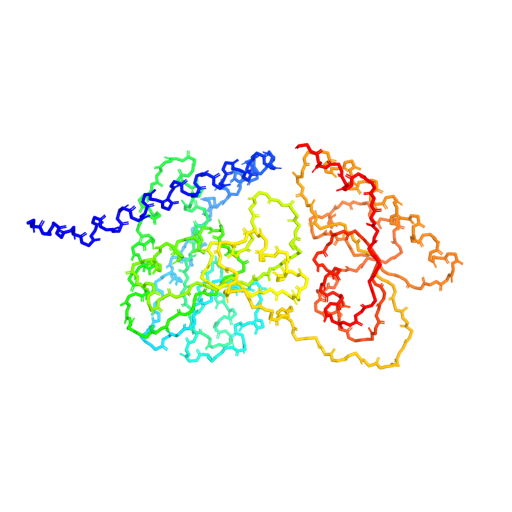2614 O O . ASN A 1 314 ? -15.318 -9.545 17.365 1.00 82.75 314 ASN A O 1
ATOM 2618 N N . PRO A 1 315 ? -17.573 -9.864 17.340 1.00 84.56 315 PRO A N 1
ATOM 2619 C CA . PRO A 1 315 ? -17.880 -8.476 17.039 1.00 84.56 315 PRO A CA 1
ATOM 2620 C C . PRO A 1 315 ? -17.346 -7.577 18.157 1.00 84.56 315 PRO A C 1
ATOM 2622 O O . PRO A 1 315 ? -17.432 -7.909 19.340 1.00 84.56 315 PRO A O 1
ATOM 2625 N N . LYS A 1 316 ? -16.785 -6.431 17.774 1.00 89.50 316 LYS A N 1
ATOM 2626 C CA . LYS A 1 316 ? -16.249 -5.419 18.687 1.00 89.50 316 LYS A CA 1
ATOM 2627 C C . LYS A 1 316 ? -16.854 -4.068 18.344 1.00 89.50 316 LYS A C 1
ATOM 2629 O O . LYS A 1 316 ? -17.360 -3.875 17.234 1.00 89.50 316 LYS A O 1
ATOM 2634 N N . VAL A 1 317 ? -16.755 -3.131 19.277 1.00 93.94 317 VAL A N 1
ATOM 2635 C CA . VAL A 1 317 ? -17.112 -1.728 19.057 1.00 93.94 317 VAL A CA 1
ATOM 2636 C C . VAL A 1 317 ? -15.829 -0.913 18.987 1.00 93.94 317 VAL A C 1
ATOM 2638 O O . VAL A 1 317 ? -15.079 -0.836 19.955 1.00 93.94 317 VAL A O 1
ATOM 2641 N N . PHE A 1 318 ? -15.574 -0.289 17.844 1.00 95.25 318 PHE A N 1
ATOM 2642 C CA . PHE A 1 318 ? -14.448 0.617 17.654 1.00 95.25 318 PHE A CA 1
ATOM 2643 C C . PHE A 1 318 ? -14.925 2.057 17.805 1.00 95.25 318 PHE A C 1
ATOM 2645 O O . PHE A 1 318 ? -15.828 2.479 17.087 1.00 95.25 318 PHE A O 1
ATOM 2652 N N . ILE A 1 319 ? -14.309 2.819 18.705 1.00 95.81 319 ILE A N 1
ATOM 2653 C CA . ILE A 1 319 ? -14.650 4.224 18.956 1.00 95.81 319 ILE A CA 1
ATOM 2654 C C . ILE A 1 319 ? -13.412 5.074 18.712 1.00 95.81 319 ILE A C 1
ATOM 2656 O O . ILE A 1 319 ? -12.362 4.809 19.289 1.00 95.81 319 ILE A O 1
ATOM 2660 N N . GLY A 1 320 ? -13.500 6.098 17.872 1.00 93.12 320 GLY A N 1
ATOM 2661 C CA . GLY A 1 320 ? -12.342 6.956 17.636 1.00 93.12 320 GLY A CA 1
ATOM 2662 C C . GLY A 1 320 ? -12.541 7.999 16.554 1.00 93.12 320 GLY A C 1
ATOM 2663 O O . GLY A 1 320 ? -13.650 8.233 16.088 1.00 93.12 320 GLY A O 1
ATOM 2664 N N . PHE A 1 321 ? -11.445 8.619 16.133 1.00 87.81 321 PHE A N 1
ATOM 2665 C CA . PHE A 1 321 ? -11.442 9.634 15.078 1.00 87.81 321 PHE A CA 1
ATOM 2666 C C . PHE A 1 321 ? -11.174 9.025 13.696 1.00 87.81 321 PHE A C 1
ATOM 2668 O O . PHE A 1 321 ? -10.891 7.834 13.568 1.00 87.81 321 PHE A O 1
ATOM 2675 N N . CYS A 1 322 ? -11.225 9.853 12.646 1.00 83.75 322 CYS A N 1
ATOM 2676 C CA . CYS A 1 322 ? -10.938 9.439 11.271 1.00 83.75 322 CYS A CA 1
ATOM 2677 C C . CYS A 1 322 ? -9.615 8.649 11.175 1.00 83.75 322 CYS A C 1
ATOM 2679 O O . CYS A 1 322 ? -8.521 9.193 11.350 1.00 83.75 322 CYS A O 1
ATOM 2681 N N . SER A 1 323 ? -9.733 7.353 10.879 1.00 85.50 323 SER A N 1
ATOM 2682 C CA . SER A 1 323 ? -8.629 6.396 10.851 1.00 85.50 323 SER A CA 1
ATOM 2683 C C . SER A 1 323 ? -8.938 5.260 9.880 1.00 85.50 323 SER A C 1
ATOM 2685 O O . SER A 1 323 ? -10.076 4.795 9.794 1.00 85.50 323 SER A O 1
ATOM 2687 N N . THR A 1 324 ? -7.913 4.770 9.179 1.00 86.38 324 THR A N 1
ATOM 2688 C CA . THR A 1 324 ? -8.025 3.579 8.320 1.00 86.38 324 THR A CA 1
ATOM 2689 C C . THR A 1 324 ? -8.505 2.364 9.102 1.00 86.38 324 THR A C 1
ATOM 2691 O O . THR A 1 324 ? -9.281 1.584 8.566 1.00 86.38 324 THR A O 1
ATOM 2694 N N . LEU A 1 325 ? -8.135 2.242 10.381 1.00 88.31 325 LEU A N 1
ATOM 2695 C CA . LEU A 1 325 ? -8.578 1.116 11.197 1.00 88.31 325 LEU A CA 1
ATOM 2696 C C . LEU A 1 325 ? -10.095 1.112 11.423 1.00 88.31 325 LEU A C 1
ATOM 2698 O O . LEU A 1 325 ? -10.688 0.040 11.446 1.00 88.31 325 LEU A O 1
ATOM 2702 N N . LEU A 1 326 ? -10.725 2.282 11.574 1.00 89.75 326 LEU A N 1
ATOM 2703 C CA . LEU A 1 326 ? -12.183 2.357 11.707 1.00 89.75 326 LEU A CA 1
ATOM 2704 C C . LEU A 1 326 ? -12.875 1.913 10.415 1.00 89.75 326 LEU A C 1
ATOM 2706 O O . LEU A 1 326 ? -13.856 1.178 10.464 1.00 89.75 326 LEU A O 1
ATOM 2710 N N . LEU A 1 327 ? -12.336 2.307 9.257 1.00 86.69 327 LEU A N 1
ATOM 2711 C CA . LEU A 1 327 ? -12.843 1.841 7.968 1.00 86.69 327 LEU A CA 1
ATOM 2712 C C . LEU A 1 327 ? -12.665 0.326 7.809 1.00 86.69 327 LEU A C 1
ATOM 2714 O O . LEU A 1 327 ? -13.610 -0.349 7.407 1.00 86.69 327 LEU A O 1
ATOM 2718 N N . ASP A 1 328 ? -11.484 -0.203 8.138 1.00 87.06 328 ASP A N 1
ATOM 2719 C CA . ASP A 1 328 ? -11.223 -1.643 8.102 1.00 87.06 328 ASP A CA 1
ATOM 2720 C C . ASP A 1 328 ? -12.209 -2.395 9.011 1.00 87.06 328 ASP A C 1
ATOM 2722 O O . ASP A 1 328 ? -12.799 -3.384 8.588 1.00 87.06 328 ASP A O 1
ATOM 2726 N N . ALA A 1 329 ? -12.439 -1.897 10.230 1.00 88.69 329 ALA A N 1
ATOM 2727 C CA . ALA A 1 329 ? -13.366 -2.490 11.187 1.00 88.69 329 ALA A CA 1
ATOM 2728 C C . ALA A 1 329 ? -14.808 -2.520 10.670 1.00 88.69 329 ALA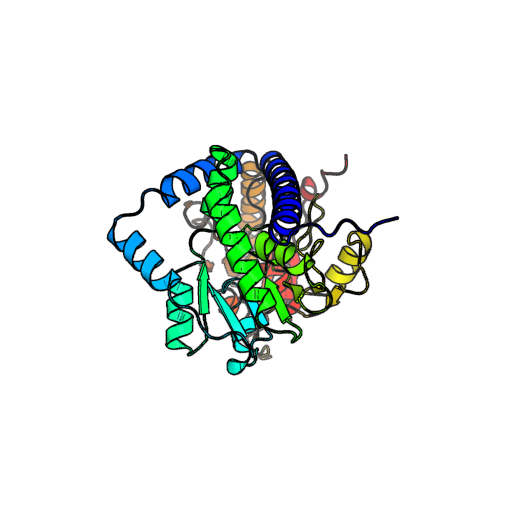 A C 1
ATOM 2730 O O . ALA A 1 329 ? -15.446 -3.572 10.716 1.00 88.69 329 ALA A O 1
ATOM 2731 N N . TYR A 1 330 ? -15.287 -1.407 10.109 1.00 87.62 330 TYR A N 1
ATOM 2732 C CA . TYR A 1 330 ? -16.606 -1.335 9.480 1.00 87.62 330 TYR A CA 1
ATOM 2733 C C . TYR A 1 330 ? -16.747 -2.355 8.342 1.00 87.62 330 TYR A C 1
ATOM 2735 O O . TYR A 1 330 ? -17.719 -3.105 8.295 1.00 87.62 330 TYR A O 1
ATOM 2743 N N . CYS A 1 331 ? -15.746 -2.439 7.459 1.00 83.12 331 CYS A N 1
ATOM 2744 C CA . CYS A 1 331 ? -15.764 -3.379 6.334 1.00 83.12 331 CYS A CA 1
ATOM 2745 C C . CYS A 1 331 ? -15.737 -4.851 6.780 1.00 83.12 331 CYS A C 1
ATOM 2747 O O . CYS A 1 331 ? -16.136 -5.723 6.016 1.00 83.12 331 CYS A O 1
ATOM 2749 N N . CYS A 1 332 ? -15.273 -5.130 8.000 1.00 83.00 332 CYS A N 1
ATOM 2750 C CA . CYS A 1 332 ? -15.204 -6.478 8.566 1.00 83.00 332 CYS A CA 1
ATOM 2751 C C . CYS A 1 332 ? -16.404 -6.817 9.465 1.00 83.00 332 CYS A C 1
ATOM 2753 O O . CYS A 1 332 ? -16.384 -7.836 10.149 1.00 83.00 332 CYS A O 1
ATOM 2755 N N . GLY A 1 333 ? -17.449 -5.981 9.464 1.00 82.94 333 GLY A N 1
ATOM 2756 C CA . GLY A 1 333 ? -18.690 -6.235 10.199 1.00 82.94 333 GLY A CA 1
ATOM 2757 C C . GLY A 1 333 ? -18.644 -5.858 11.680 1.00 82.94 333 GLY A C 1
ATOM 2758 O O . GLY A 1 333 ? -19.497 -6.296 12.448 1.00 82.94 333 GLY A O 1
ATOM 2759 N N . HIS A 1 334 ? -17.667 -5.056 12.109 1.00 88.50 334 HIS A N 1
ATOM 2760 C CA . HIS A 1 334 ? -17.655 -4.501 13.460 1.00 88.50 334 HIS A CA 1
ATOM 2761 C C . HIS A 1 334 ? -18.489 -3.223 13.564 1.00 88.50 334 HIS A C 1
ATOM 2763 O O . HIS A 1 334 ? -18.660 -2.478 12.597 1.00 88.50 334 HIS A O 1
ATOM 2769 N N . THR A 1 335 ? -18.945 -2.926 14.779 1.00 91.50 335 THR A N 1
ATOM 2770 C CA . THR A 1 335 ? -19.599 -1.653 15.082 1.00 91.50 335 THR A CA 1
ATOM 2771 C C . THR A 1 335 ? -18.546 -0.556 15.175 1.00 91.50 335 THR A C 1
ATOM 2773 O O . THR A 1 335 ? -17.523 -0.718 15.842 1.00 91.50 335 THR A O 1
ATOM 2776 N N . VAL A 1 336 ? -18.799 0.580 14.526 1.00 92.75 336 VAL A N 1
ATOM 2777 C CA . VAL A 1 336 ? -17.885 1.726 14.506 1.00 92.75 336 VAL A CA 1
ATOM 2778 C C . VAL A 1 336 ? -18.620 2.985 14.942 1.00 92.75 336 VAL A C 1
ATOM 2780 O O . VAL A 1 336 ? -19.659 3.331 14.384 1.00 92.75 336 VAL A O 1
ATOM 2783 N N . ILE A 1 337 ? -18.048 3.693 15.913 1.00 94.12 337 ILE A N 1
ATOM 2784 C CA . ILE A 1 337 ? -18.492 5.003 16.385 1.00 94.12 337 ILE A CA 1
ATOM 2785 C C . ILE A 1 337 ? -17.383 6.003 16.065 1.00 94.12 337 ILE A C 1
ATOM 2787 O O . ILE A 1 337 ? -16.337 6.039 16.715 1.00 94.12 337 ILE A O 1
ATOM 2791 N N . GLN A 1 338 ? -17.607 6.820 15.039 1.00 90.38 338 GLN A N 1
ATOM 2792 C CA . GLN A 1 338 ? -16.678 7.888 14.691 1.00 90.38 338 GLN A CA 1
ATOM 2793 C C . GLN A 1 338 ? -17.001 9.158 15.483 1.00 90.38 338 GLN A C 1
ATOM 2795 O O . GLN A 1 338 ? -18.081 9.732 15.347 1.00 90.38 338 GLN A O 1
ATOM 2800 N N . ILE A 1 339 ? -16.030 9.634 16.257 1.00 89.25 339 ILE A N 1
ATOM 2801 C CA . ILE A 1 339 ? -16.061 10.933 16.918 1.00 89.25 339 ILE A CA 1
ATOM 2802 C C . ILE A 1 339 ? -15.721 12.000 15.872 1.00 89.25 339 ILE A C 1
ATOM 2804 O O . ILE A 1 339 ? -14.607 12.058 15.343 1.00 89.25 339 ILE A O 1
ATOM 2808 N N . ASN A 1 340 ? -16.700 12.850 15.571 1.00 80.62 340 ASN A N 1
ATOM 2809 C CA . ASN A 1 340 ? -16.533 14.008 14.700 1.00 80.62 340 ASN A CA 1
ATOM 2810 C C . ASN A 1 340 ? -16.408 15.262 15.565 1.00 80.62 340 ASN A C 1
ATOM 2812 O O . ASN A 1 340 ? -17.347 15.608 16.275 1.00 80.62 340 ASN A O 1
ATOM 2816 N N . HIS A 1 341 ? -15.279 15.964 15.482 1.00 68.88 341 HIS A N 1
ATOM 2817 C CA . HIS A 1 341 ? -15.081 17.232 16.187 1.00 68.88 341 HIS A CA 1
ATOM 2818 C C . HIS A 1 341 ? -15.138 18.408 15.204 1.00 68.88 341 HIS A C 1
ATOM 2820 O O . HIS A 1 341 ? -14.649 18.292 14.080 1.00 68.88 341 HIS A O 1
ATOM 2826 N N . GLU A 1 342 ? -15.711 19.549 15.605 1.00 58.53 342 GLU A N 1
ATOM 2827 C CA . GLU A 1 342 ? -15.923 20.720 14.730 1.00 58.53 342 GLU A CA 1
ATOM 2828 C C . GLU A 1 342 ? -14.645 21.244 14.081 1.00 58.53 342 GLU A C 1
ATOM 2830 O O . GLU A 1 342 ? -14.672 21.708 12.942 1.00 58.53 342 GLU A O 1
ATOM 2835 N N . MET A 1 343 ? -13.510 21.084 14.757 1.00 54.81 343 MET A N 1
ATOM 2836 C CA . MET A 1 343 ? -12.209 21.436 14.198 1.00 54.81 343 MET A CA 1
ATOM 2837 C C . MET A 1 343 ? -11.948 20.676 12.877 1.00 54.81 343 MET A C 1
ATOM 2839 O O . MET A 1 343 ? -11.472 21.274 11.921 1.00 54.81 343 MET A O 1
ATOM 2843 N N . GLN A 1 344 ? -12.396 19.422 12.712 1.00 53.50 344 GLN A N 1
ATOM 2844 C CA . GLN A 1 344 ? -12.268 18.685 11.438 1.00 53.50 344 GLN A CA 1
ATOM 2845 C C . GLN A 1 344 ? -13.055 19.314 10.268 1.00 53.50 344 GLN A C 1
ATOM 2847 O O . GLN A 1 344 ? -12.792 18.986 9.111 1.00 53.50 344 GLN A O 1
ATOM 2852 N N . LYS A 1 345 ? -14.009 20.220 10.537 1.00 48.62 345 LYS A N 1
ATOM 2853 C CA . LYS A 1 345 ? -14.788 20.937 9.512 1.00 48.62 345 LYS A CA 1
ATOM 2854 C C . LYS A 1 345 ? -14.086 22.205 9.000 1.00 48.62 345 LYS A C 1
ATOM 2856 O O . LYS A 1 345 ? -14.461 22.700 7.937 1.00 48.62 345 LYS A O 1
ATOM 2861 N N . GLN A 1 346 ? -13.066 22.718 9.696 1.00 40.03 346 GLN A N 1
ATOM 2862 C CA . GLN A 1 346 ? -12.374 23.969 9.357 1.00 40.03 346 GLN A CA 1
ATOM 2863 C C . GLN A 1 346 ? -11.243 23.761 8.332 1.00 40.03 346 GLN A C 1
ATOM 2865 O O . GLN A 1 346 ? -10.066 23.939 8.618 1.00 40.03 346 GLN A O 1
ATOM 2870 N N . LYS A 1 347 ? -11.621 23.372 7.112 1.00 40.88 347 LYS A N 1
ATOM 2871 C CA . LYS A 1 347 ? -10.903 23.684 5.859 1.00 40.88 347 LYS A CA 1
ATOM 2872 C C . LYS A 1 347 ? -11.944 23.843 4.749 1.00 40.88 347 LYS A C 1
ATOM 2874 O O . LYS A 1 347 ? -12.045 23.038 3.820 1.00 40.88 347 LYS A O 1
ATOM 2879 N N . LYS A 1 348 ? -12.802 24.842 4.927 1.00 33.44 348 LYS A N 1
ATOM 2880 C CA . LYS A 1 348 ? -13.635 25.412 3.870 1.00 33.44 348 LYS A CA 1
ATOM 2881 C C . LYS A 1 348 ? -13.206 26.864 3.720 1.00 33.44 348 LYS A C 1
ATOM 2883 O O . LYS A 1 348 ? -13.922 27.719 4.202 1.00 33.44 348 LYS A O 1
ATOM 2888 N N . ASP A 1 349 ? -12.040 27.080 3.129 1.00 30.34 349 ASP A N 1
ATOM 2889 C CA . ASP A 1 349 ? -11.676 28.328 2.458 1.00 30.34 349 ASP A CA 1
ATOM 2890 C C . ASP A 1 349 ? -10.776 27.962 1.278 1.00 30.34 349 ASP A C 1
ATOM 2892 O O . ASP A 1 349 ? -9.765 27.249 1.507 1.00 30.34 349 ASP A O 1
#

Secondary structure (DSSP, 8-state):
-------HHHHHHHHHHHHHHHHHHHHHHHHHH-TTHHHHHHHHHHHHH---HHHHHHHHHHHH-----TT--EEEESSS-HHHHHHS-TTTEEEEESSHHHHHHHHHHT-EEEE-TTHHHHHHHHHHH---HHHHHHHHHHHHHHTT-SS-EEEEES-SSSHHHHHHHHHHTTSTTTEEEEEE--S---S-S--TTTTSSEEEESSHHHHHHHTTT-S-GGGEEE---S--PPPPPS-S--EEEEE------STTHHHHHHHHHHHHHHHHHHHHHTT--EEEE--TTTTTSGGGGGSS-B--S-HHHHTSSS-EEEEESS-HHHHHHHHTT-EEEE---GGGG----

Radius of gyration: 22.46 Å; Cα contacts (8 Å, |Δi|>4): 490; chains: 1; bounding box: 52×48×80 Å

pLDDT: mean 83.31, std 12.27, range [30.34, 96.56]